Protein AF-A0A4V3X9L7-F1 (afdb_monomer_lite)

InterPro domains:
  IPR004499 Proline-tRNA ligase, class IIa, archaeal-type [PTHR43382] (86-188)
  IPR045864 Class II Aminoacyl-tRNA synthetase/Biotinyl protein ligase (BPL) and lipoyl protein ligase (LPL) [G3DSA:3.30.930.10] (1-85)
  IPR045864 Class II Aminoacyl-tRNA synthetase/Biotinyl protein ligase (BPL) and lipoyl protein ligase (LPL) [G3DSA:3.30.930.10] (86-152)
  IPR045864 Class II Aminoacyl-tRNA synthetase/Biotinyl protein ligase (BPL) and lipoyl protein ligase (LPL) [SSF55681] (2-83)
  IPR045864 Class II Aminoacyl-tRNA synthetase/Biotinyl protein ligase (BPL) and lipoyl protein ligase (LPL) [SSF55681] (87-164)

Secondary structure (DSSP, 8-state):
--PEE----SEEEHHHHHHHHTT-TT-SS---EEEESSSSEEEEEEEEP-S---HHHHHHH--SGGGPSP-EE---------S-------EEEEEEETTTTSTTTT--EEE-TT-TTS-PEEEPPEEEEEE-THHHHHHHHHH-BTTB----TTT-S-S---------TTS-HHHHHHHHHHHHHHHHHT-

pLDDT: mean 83.91, std 10.74, range [48.44, 97.62]

Sequence (191 aa):
MGVQKAYFPMFVSQKVLEREKDHVEGFSPQVAWVTRAGSPNLEEPIAIRRHLKLPPYYAKWIHSHSDLPLKLNQWNRVVRWEFNRCSIQAATSHCLGHNFSRPEMFNIFVKDPNDPTHQGKTYVWQNSWDLSTGTIGVMVMVHGDNQGLVLPPRVASIQVVIISCGITAKTTDEGRKTIDHKCEELAKGWR

Radius of gyration: 26.58 Å; chains: 1; bounding box: 63×40×79 Å

Foldseek 3Di:
DPADEDDDDQKDFPVLLVLCVVPDPPRDDWWDWDQDDPPDGDPTIITGAADDDDQQVLLVQAEAPVSPPHHYDYDDDHGTRDDDDPDFDFKDKDFPAQVCCDPSHHVRWHQDPPPPVSPDTHGDGDMDMDGDCSVVVVQQVPQADPVGGDDDCVPDPDNDDQDQPDDDPPQDPVNVVVSVVVSVVVVVVVD

Organism: NCBI:txid98765

Structure (mmCIF, N/CA/C/O backbone):
data_AF-A0A4V3X9L7-F1
#
_entry.id   AF-A0A4V3X9L7-F1
#
loop_
_atom_site.group_PDB
_atom_site.id
_atom_site.type_symbol
_atom_site.label_atom_id
_atom_site.label_alt_id
_atom_site.label_comp_id
_atom_site.label_asym_id
_atom_site.label_entity_id
_atom_site.label_seq_id
_atom_site.pdbx_PDB_ins_code
_atom_site.Cartn_x
_atom_site.Cartn_y
_atom_site.Cartn_z
_atom_site.occupancy
_atom_site.B_iso_or_equiv
_atom_site.auth_seq_id
_atom_site.auth_comp_id
_atom_site.auth_asym_id
_atom_site.auth_atom_id
_atom_site.pdbx_PDB_model_num
ATOM 1 N N . MET A 1 1 ? -8.434 9.075 -12.703 1.00 80.56 1 MET A N 1
ATOM 2 C CA . MET A 1 1 ? -7.024 9.084 -13.172 1.00 80.56 1 MET A CA 1
ATOM 3 C C . MET A 1 1 ? -6.655 7.927 -14.110 1.00 80.56 1 MET A C 1
ATOM 5 O O . MET A 1 1 ? -5.620 8.038 -14.761 1.00 80.56 1 MET A O 1
ATOM 9 N N . GLY A 1 2 ? -7.454 6.851 -14.217 1.00 90.88 2 GLY A N 1
ATOM 10 C CA . GLY A 1 2 ? -7.153 5.730 -15.126 1.00 90.88 2 GLY A CA 1
ATOM 11 C C . GLY A 1 2 ? -5.939 4.894 -14.706 1.00 90.88 2 GLY A C 1
ATOM 12 O O . GLY A 1 2 ? -5.261 4.339 -15.558 1.00 90.88 2 GLY A O 1
ATOM 13 N N . VAL A 1 3 ? -5.624 4.863 -13.406 1.00 93.25 3 VAL A N 1
ATOM 14 C CA . VAL A 1 3 ? -4.505 4.083 -12.861 1.00 93.25 3 VAL A CA 1
ATOM 15 C C . VAL A 1 3 ? -4.969 2.650 -12.637 1.00 93.25 3 VAL A C 1
ATOM 17 O O . VAL A 1 3 ? -5.965 2.428 -11.947 1.00 93.25 3 VAL A O 1
ATOM 20 N N . GLN A 1 4 ? -4.249 1.688 -13.201 1.00 92.81 4 GLN A N 1
ATOM 21 C CA . GLN A 1 4 ? -4.556 0.270 -13.063 1.00 92.81 4 GLN A CA 1
ATOM 22 C C . GLN A 1 4 ? -3.802 -0.337 -11.878 1.00 92.81 4 GLN A C 1
ATOM 24 O O . GLN A 1 4 ? -2.681 0.064 -11.556 1.00 92.81 4 GLN A O 1
ATOM 29 N N . LYS A 1 5 ? -4.427 -1.307 -11.205 1.00 92.31 5 LYS A N 1
ATOM 30 C CA . LYS A 1 5 ? -3.779 -2.059 -10.127 1.00 92.31 5 LYS A CA 1
ATOM 31 C C . LYS A 1 5 ? -2.917 -3.159 -10.738 1.00 92.31 5 LYS A C 1
ATOM 33 O O . LYS A 1 5 ? -3.395 -3.912 -11.577 1.00 92.31 5 LYS A O 1
ATOM 38 N N . ALA A 1 6 ? -1.684 -3.272 -10.277 1.00 90.00 6 ALA A N 1
ATOM 39 C CA . ALA A 1 6 ? -0.770 -4.346 -10.628 1.00 90.00 6 ALA A CA 1
ATOM 40 C C . ALA A 1 6 ? -0.099 -4.884 -9.362 1.00 90.00 6 ALA A C 1
ATOM 42 O O . ALA A 1 6 ? -0.197 -4.287 -8.286 1.00 90.00 6 ALA A O 1
ATOM 43 N N . TYR A 1 7 ? 0.585 -6.015 -9.488 1.00 88.62 7 TYR A N 1
ATOM 44 C CA . TYR A 1 7 ? 1.416 -6.550 -8.422 1.00 88.62 7 TYR A CA 1
ATOM 45 C C . TYR A 1 7 ? 2.716 -7.069 -9.010 1.00 88.62 7 TYR A C 1
ATOM 47 O O . TYR A 1 7 ? 2.709 -7.833 -9.973 1.00 88.62 7 TYR A O 1
ATOM 55 N N . PHE A 1 8 ? 3.827 -6.644 -8.423 1.00 87.31 8 PHE A N 1
ATOM 56 C CA . PHE A 1 8 ? 5.154 -7.021 -8.877 1.00 87.31 8 PHE A CA 1
ATOM 57 C C . PHE A 1 8 ? 5.896 -7.805 -7.798 1.00 87.31 8 PHE A C 1
ATOM 59 O O . PHE A 1 8 ? 5.643 -7.585 -6.609 1.00 87.31 8 PHE A O 1
ATOM 66 N N . PRO A 1 9 ? 6.835 -8.686 -8.187 1.00 88.19 9 PRO A N 1
ATOM 67 C CA . PRO A 1 9 ? 7.601 -9.479 -7.237 1.00 88.19 9 PRO A CA 1
ATOM 68 C C . PRO A 1 9 ? 8.274 -8.624 -6.156 1.00 88.19 9 PRO A C 1
ATOM 70 O O . PRO A 1 9 ? 8.774 -7.525 -6.412 1.00 88.19 9 PRO A O 1
ATOM 73 N N . MET A 1 10 ? 8.286 -9.149 -4.929 1.00 87.00 10 MET A N 1
ATOM 74 C CA . MET A 1 10 ? 8.976 -8.532 -3.791 1.00 87.00 10 MET A CA 1
ATOM 75 C C . MET A 1 10 ? 10.497 -8.710 -3.872 1.00 87.00 10 MET A C 1
ATOM 77 O O . MET A 1 10 ? 11.242 -7.911 -3.309 1.00 87.00 10 MET A O 1
ATOM 81 N N . PHE A 1 11 ? 10.951 -9.752 -4.557 1.00 88.75 11 PHE A N 1
ATOM 82 C CA . PHE A 1 11 ? 12.360 -10.074 -4.706 1.00 88.75 11 PHE A CA 1
ATOM 83 C C . PHE A 1 11 ? 12.954 -9.376 -5.925 1.00 88.75 11 PHE A C 1
ATOM 85 O O . PHE A 1 11 ? 12.382 -9.411 -7.015 1.00 88.75 11 PHE A O 1
ATOM 92 N N . VAL A 1 12 ? 14.107 -8.744 -5.723 1.00 85.25 12 VAL A N 1
ATOM 93 C CA . VAL A 1 12 ? 14.873 -8.050 -6.758 1.00 85.25 12 VAL A CA 1
ATOM 94 C C . VAL A 1 12 ? 16.257 -8.681 -6.814 1.00 85.25 12 VAL A C 1
ATOM 96 O O . VAL A 1 12 ? 16.899 -8.867 -5.780 1.00 85.25 12 VAL A O 1
ATOM 99 N N . SER A 1 13 ? 16.717 -9.031 -8.013 1.00 84.88 13 SER A N 1
ATOM 100 C CA . SER A 1 13 ? 18.067 -9.564 -8.185 1.00 84.88 13 SER A CA 1
ATOM 101 C C . SER A 1 13 ? 19.116 -8.491 -7.897 1.00 84.88 13 SER A C 1
ATOM 103 O O . SER A 1 13 ? 18.906 -7.306 -8.178 1.00 84.88 13 SER A O 1
ATOM 105 N N . GLN A 1 14 ? 20.268 -8.914 -7.374 1.00 83.25 14 GLN A N 1
ATOM 106 C CA . GLN A 1 14 ? 21.394 -8.025 -7.089 1.00 83.25 14 GLN A CA 1
ATOM 107 C C . GLN A 1 14 ? 21.790 -7.186 -8.313 1.00 83.25 14 GLN A C 1
ATOM 109 O O . GLN A 1 14 ? 21.914 -5.971 -8.201 1.00 83.25 14 GLN A O 1
ATOM 114 N N . LYS A 1 15 ? 21.852 -7.804 -9.499 1.00 82.75 15 LYS A N 1
ATOM 115 C CA . LYS A 1 15 ? 22.195 -7.145 -10.773 1.00 82.75 15 LYS A CA 1
ATOM 116 C C . LYS A 1 15 ? 21.297 -5.950 -11.110 1.00 82.75 15 LYS A C 1
ATOM 118 O O . LYS A 1 15 ? 21.778 -4.913 -11.558 1.00 82.75 15 LYS A O 1
A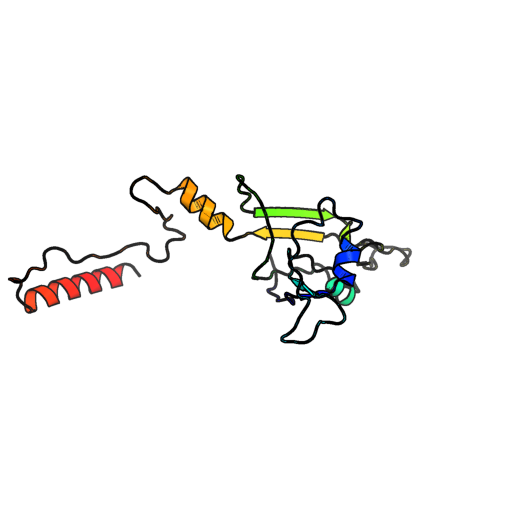TOM 123 N N . VAL A 1 16 ? 19.982 -6.086 -10.912 1.00 79.44 16 VAL A N 1
ATOM 124 C CA . VAL A 1 16 ? 19.028 -4.995 -11.187 1.00 79.44 16 VAL A CA 1
ATOM 125 C C . VAL A 1 16 ? 19.208 -3.868 -10.177 1.00 79.44 16 VAL A C 1
ATOM 127 O O . VAL A 1 16 ? 19.150 -2.699 -10.543 1.00 79.44 16 VAL A O 1
ATOM 130 N N . LEU A 1 17 ? 19.454 -4.223 -8.917 1.00 78.06 17 LEU A N 1
ATOM 131 C CA . LEU A 1 17 ? 19.642 -3.260 -7.844 1.00 78.06 17 LEU A CA 1
ATOM 132 C C . LEU A 1 17 ? 20.961 -2.482 -8.004 1.00 78.06 17 LEU A C 1
ATOM 134 O O . LEU A 1 17 ? 20.988 -1.272 -7.815 1.00 78.06 17 LEU A O 1
ATOM 138 N N . GLU A 1 18 ? 22.045 -3.145 -8.395 1.00 78.06 18 GLU A N 1
ATOM 139 C CA . GLU A 1 18 ? 23.344 -2.505 -8.632 1.00 78.06 18 GLU A CA 1
ATOM 140 C C . GLU A 1 18 ? 23.308 -1.528 -9.804 1.00 78.06 18 GLU A C 1
ATOM 142 O O . GLU A 1 18 ? 23.854 -0.437 -9.687 1.00 78.06 18 GLU A O 1
ATOM 147 N N . ARG A 1 19 ? 22.571 -1.841 -10.876 1.00 76.38 19 ARG A N 1
ATOM 148 C CA . ARG A 1 19 ? 22.372 -0.907 -11.995 1.00 76.38 19 ARG A CA 1
ATOM 149 C C . ARG A 1 19 ? 21.712 0.411 -11.566 1.00 76.38 19 ARG A C 1
ATOM 151 O O . ARG A 1 19 ? 21.964 1.453 -12.160 1.00 76.38 19 ARG A O 1
ATOM 158 N N . GLU A 1 20 ? 20.876 0.379 -10.527 1.00 69.06 20 GLU A N 1
ATOM 159 C CA . GLU A 1 20 ? 20.254 1.582 -9.960 1.00 69.06 20 GLU A CA 1
ATOM 160 C C . GLU A 1 20 ? 21.177 2.347 -8.997 1.00 69.06 20 GLU A C 1
ATOM 162 O O . GLU A 1 20 ? 20.946 3.533 -8.753 1.00 69.06 20 GLU A O 1
ATOM 167 N N . LYS A 1 21 ? 22.200 1.693 -8.432 1.00 68.31 21 LYS A N 1
ATOM 168 C CA . LYS A 1 21 ? 23.065 2.256 -7.384 1.00 68.31 21 LYS A CA 1
ATOM 169 C C . LYS A 1 21 ? 23.862 3.461 -7.873 1.00 68.31 21 LYS A C 1
ATOM 171 O O . LYS A 1 21 ? 23.972 4.438 -7.138 1.00 68.31 21 LYS A O 1
ATOM 176 N N . ASP A 1 22 ? 24.363 3.403 -9.103 1.00 59.53 22 ASP A N 1
ATOM 177 C CA . ASP A 1 22 ? 25.269 4.417 -9.661 1.00 59.53 22 ASP A CA 1
ATOM 178 C C . ASP A 1 22 ? 24.597 5.785 -9.878 1.00 59.53 22 ASP A C 1
ATOM 180 O O . ASP A 1 22 ? 25.276 6.791 -10.058 1.00 59.53 22 ASP A O 1
ATOM 184 N N . HIS A 1 23 ? 23.263 5.844 -9.810 1.00 57.84 23 HIS A N 1
ATOM 185 C CA . HIS A 1 23 ? 22.474 7.043 -10.110 1.00 57.84 23 HIS A CA 1
ATOM 186 C C . HIS A 1 23 ? 21.550 7.478 -8.959 1.00 57.84 23 HIS A C 1
ATOM 188 O O . HIS A 1 23 ? 20.756 8.406 -9.118 1.00 57.84 23 HIS A O 1
ATOM 194 N N . VAL A 1 24 ? 21.609 6.811 -7.799 1.00 58.84 24 VAL A N 1
ATOM 195 C CA . VAL A 1 24 ? 20.779 7.134 -6.629 1.00 58.84 24 VAL A CA 1
ATOM 196 C C . VAL A 1 24 ? 21.679 7.446 -5.435 1.00 58.84 24 VAL A C 1
ATOM 198 O O . VAL A 1 24 ? 22.210 6.550 -4.781 1.00 58.84 24 VAL A O 1
ATOM 201 N N . GLU A 1 25 ? 21.818 8.729 -5.104 1.00 48.44 25 GLU A N 1
ATOM 202 C CA . GLU A 1 25 ? 22.507 9.158 -3.884 1.00 48.44 25 GLU A CA 1
ATOM 203 C C . GLU A 1 25 ? 21.811 8.580 -2.631 1.00 48.44 25 GLU A C 1
ATOM 205 O O . GLU A 1 25 ? 20.585 8.599 -2.508 1.00 48.44 25 GLU A O 1
ATOM 210 N N . GLY A 1 26 ? 22.588 8.017 -1.695 1.00 56.31 26 GLY A N 1
ATOM 211 C CA . GLY A 1 26 ? 22.066 7.429 -0.447 1.00 56.31 26 GLY A CA 1
ATOM 212 C C . GLY A 1 26 ? 21.613 5.963 -0.540 1.00 56.31 26 GLY A C 1
ATOM 213 O O . GLY A 1 26 ? 20.909 5.467 0.342 1.00 56.31 26 GLY A O 1
ATOM 214 N N . PHE A 1 27 ? 22.021 5.240 -1.586 1.00 57.19 27 PHE A N 1
ATOM 215 C CA . PHE A 1 27 ? 21.492 3.917 -1.912 1.00 57.19 27 PHE A CA 1
ATOM 216 C C . PHE A 1 27 ? 21.707 2.813 -0.865 1.00 57.19 27 PHE A C 1
ATOM 218 O O . PHE A 1 27 ? 20.945 1.854 -0.884 1.00 57.19 27 PHE A O 1
ATOM 225 N N . SER A 1 28 ? 22.704 2.845 0.025 1.00 57.88 28 SER A N 1
ATOM 226 C CA . SER A 1 28 ? 23.278 1.560 0.484 1.00 57.88 28 SER A CA 1
ATOM 227 C C . SER A 1 28 ? 23.057 1.031 1.917 1.00 57.88 28 SER A C 1
ATOM 229 O O . SER A 1 28 ? 23.339 -0.152 2.082 1.00 57.88 28 SER A O 1
ATOM 231 N N . PRO A 1 29 ? 22.532 1.733 2.943 1.00 60.50 29 PRO A N 1
ATOM 232 C CA . PRO A 1 29 ? 22.491 1.121 4.284 1.00 60.50 29 PRO A CA 1
ATOM 233 C C . PRO A 1 29 ? 21.213 0.335 4.645 1.00 60.50 29 PRO A C 1
ATOM 235 O O . PRO A 1 29 ? 21.171 -0.260 5.712 1.00 60.50 29 PRO A O 1
ATOM 238 N N . GLN A 1 30 ? 20.165 0.312 3.805 1.00 70.25 30 GLN A N 1
ATOM 239 C CA . GLN A 1 30 ? 18.816 -0.125 4.241 1.00 70.25 30 GLN A CA 1
ATOM 240 C C . GLN A 1 30 ? 18.233 -1.343 3.493 1.00 70.25 30 GLN A C 1
ATOM 242 O O . GLN A 1 30 ? 17.022 -1.574 3.559 1.00 70.25 30 GLN A O 1
ATOM 247 N N . VAL A 1 31 ? 19.039 -2.082 2.718 1.00 80.69 31 VAL A N 1
ATOM 248 C CA . VAL A 1 31 ? 18.585 -3.275 1.964 1.00 80.69 31 VAL A CA 1
ATOM 249 C C . VAL A 1 31 ? 18.627 -4.506 2.857 1.00 80.69 31 VAL A C 1
ATOM 251 O O . VAL A 1 31 ? 19.677 -4.831 3.400 1.00 80.69 31 VAL A O 1
ATOM 254 N N . ALA A 1 32 ? 17.507 -5.222 2.947 1.00 87.38 32 ALA A N 1
ATOM 255 C CA . ALA A 1 32 ? 17.489 -6.570 3.499 1.00 87.38 32 ALA A CA 1
ATOM 256 C C . ALA A 1 32 ? 17.8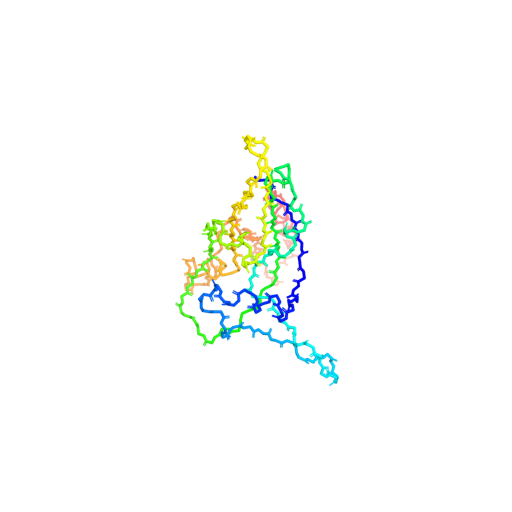17 -7.585 2.394 1.00 87.38 32 ALA A C 1
ATOM 258 O O . ALA A 1 32 ? 17.202 -7.563 1.324 1.00 87.38 32 ALA A O 1
ATOM 259 N N . TRP A 1 33 ? 18.775 -8.469 2.663 1.00 89.19 33 TRP A N 1
ATOM 260 C CA . TRP A 1 33 ? 19.247 -9.486 1.728 1.00 89.19 33 TRP A CA 1
ATOM 261 C C . TRP A 1 33 ? 18.823 -10.881 2.175 1.00 89.19 33 TRP A C 1
ATOM 263 O O . TRP A 1 33 ? 18.922 -11.228 3.350 1.00 89.19 33 TRP A O 1
ATOM 273 N N . VAL A 1 34 ? 18.391 -11.690 1.215 1.00 90.75 34 VAL A N 1
ATOM 274 C CA . VAL A 1 34 ? 18.155 -13.123 1.363 1.00 90.75 34 VAL A CA 1
ATOM 275 C C . VAL A 1 34 ? 19.334 -13.847 0.728 1.00 90.75 34 VAL A C 1
ATOM 277 O O . VAL A 1 34 ? 19.552 -13.759 -0.478 1.00 90.75 34 VAL A O 1
ATOM 280 N N . THR A 1 35 ? 20.105 -14.547 1.553 1.00 91.81 35 THR A N 1
ATOM 281 C CA . THR A 1 35 ? 21.327 -15.258 1.138 1.00 91.81 35 THR A CA 1
ATOM 282 C C . THR A 1 35 ? 21.206 -16.776 1.261 1.00 91.81 35 THR A C 1
ATOM 284 O O . THR A 1 35 ? 22.067 -17.504 0.775 1.00 91.81 35 THR A O 1
ATOM 287 N N . ARG A 1 36 ? 20.147 -17.277 1.909 1.00 91.06 36 ARG A N 1
ATOM 288 C CA . ARG A 1 36 ? 19.939 -18.702 2.200 1.00 91.06 36 ARG A CA 1
ATOM 289 C C . ARG A 1 36 ? 18.473 -19.073 2.042 1.00 91.06 36 ARG A C 1
ATOM 291 O O . ARG A 1 36 ? 17.598 -18.293 2.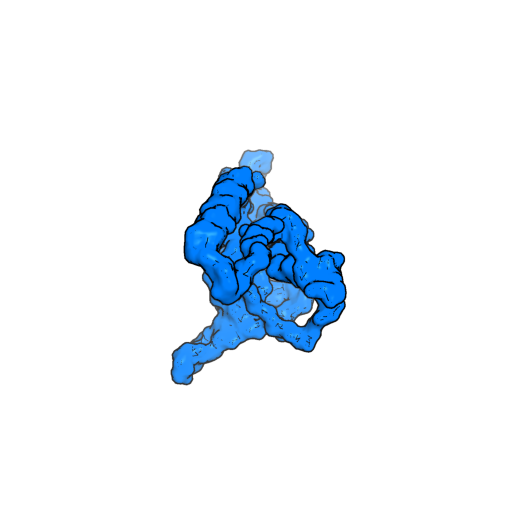415 1.00 91.06 36 ARG A O 1
ATOM 298 N N . ALA A 1 37 ? 18.219 -20.280 1.547 1.00 87.81 37 ALA A N 1
ATOM 299 C CA . ALA A 1 37 ? 16.888 -20.876 1.483 1.00 87.81 37 ALA A CA 1
ATOM 300 C C . ALA A 1 37 ? 16.941 -22.255 2.154 1.00 87.81 37 ALA A C 1
ATOM 302 O O . ALA A 1 37 ? 17.349 -23.241 1.547 1.00 87.81 37 ALA A O 1
ATOM 303 N N . GLY A 1 38 ? 16.585 -22.312 3.439 1.00 89.88 38 GLY A N 1
ATOM 304 C CA . GLY A 1 38 ? 16.829 -23.490 4.272 1.00 89.88 38 GLY A CA 1
ATOM 305 C C . GLY A 1 38 ? 18.315 -23.630 4.616 1.00 89.88 38 GLY A C 1
ATOM 306 O O . GLY A 1 38 ? 18.944 -22.676 5.074 1.00 89.88 38 GLY A O 1
ATOM 307 N N . SER A 1 39 ? 18.876 -24.818 4.399 1.00 86.44 39 SER A N 1
ATOM 308 C CA . SER A 1 39 ? 20.290 -25.105 4.662 1.00 86.44 39 SER A CA 1
ATOM 309 C C . SER A 1 39 ? 21.267 -24.561 3.605 1.00 86.44 39 SER A C 1
ATOM 311 O O . SER A 1 39 ? 22.271 -23.977 4.031 1.00 86.44 39 SER A O 1
ATOM 313 N N . PRO A 1 40 ? 21.033 -24.709 2.279 1.00 92.12 40 PRO A N 1
ATOM 314 C CA . PRO A 1 40 ? 21.986 -24.249 1.271 1.00 92.12 40 PRO A CA 1
ATOM 315 C C . PRO A 1 40 ? 22.032 -22.720 1.146 1.00 92.12 40 PRO A C 1
ATOM 317 O O . PRO A 1 40 ? 21.036 -22.013 1.341 1.00 92.12 40 PRO A O 1
ATOM 320 N N . ASN A 1 41 ? 23.216 -22.218 0.793 1.00 89.81 41 ASN A N 1
ATOM 321 C CA . ASN A 1 41 ? 23.407 -20.829 0.388 1.00 89.81 41 ASN A CA 1
ATOM 322 C C . ASN A 1 41 ? 22.901 -20.641 -1.046 1.00 89.81 41 ASN A C 1
ATOM 324 O O . ASN A 1 41 ? 23.038 -21.538 -1.878 1.00 89.81 41 ASN A O 1
ATOM 328 N N . LEU A 1 42 ? 22.317 -19.479 -1.322 1.00 88.81 42 LEU A N 1
ATOM 329 C CA . LEU A 1 42 ? 21.938 -19.088 -2.676 1.00 88.81 42 LEU A CA 1
ATOM 330 C C . LEU A 1 42 ? 23.191 -18.704 -3.469 1.00 88.81 42 LEU A C 1
ATOM 332 O O . LEU A 1 42 ? 24.101 -18.086 -2.921 1.00 88.81 42 LEU A O 1
ATOM 336 N N . GLU A 1 43 ? 23.213 -19.055 -4.755 1.00 87.19 43 GLU A N 1
ATOM 337 C CA . GLU A 1 43 ? 24.292 -18.682 -5.678 1.00 87.19 43 GLU A CA 1
ATOM 338 C C . GLU A 1 43 ? 24.376 -17.159 -5.851 1.00 87.19 43 GLU A C 1
ATOM 340 O O . GLU A 1 43 ? 25.455 -16.579 -5.764 1.00 87.19 43 GLU A O 1
ATOM 345 N N . GLU A 1 44 ? 23.221 -16.504 -6.008 1.00 87.38 44 GLU A N 1
ATOM 346 C CA . GLU A 1 44 ? 23.110 -15.048 -6.046 1.00 87.38 44 GLU A CA 1
ATOM 347 C C . GLU A 1 44 ? 22.237 -14.544 -4.883 1.00 87.38 44 GLU A C 1
ATOM 349 O O . GLU A 1 44 ? 21.095 -14.996 -4.724 1.00 87.38 44 GLU A O 1
ATOM 354 N N . PRO A 1 45 ? 22.728 -13.588 -4.073 1.00 88.81 45 PRO A N 1
ATOM 355 C CA . PRO A 1 45 ? 21.921 -12.900 -3.078 1.00 88.81 45 PRO A CA 1
ATOM 356 C C . PRO A 1 45 ? 20.720 -12.200 -3.715 1.00 88.81 45 PRO A C 1
ATOM 358 O O . PRO A 1 45 ? 20.825 -11.508 -4.732 1.00 88.81 45 PRO A O 1
ATOM 361 N N . ILE A 1 46 ? 19.566 -12.320 -3.067 1.00 89.62 46 ILE A N 1
ATOM 362 C CA . ILE A 1 46 ? 18.328 -11.689 -3.516 1.00 89.62 46 ILE A CA 1
ATOM 363 C C . ILE A 1 46 ? 17.979 -10.561 -2.552 1.00 89.62 46 ILE A C 1
ATOM 365 O O . ILE A 1 46 ? 17.906 -10.764 -1.342 1.00 89.62 46 ILE A O 1
ATOM 369 N N . ALA A 1 47 ? 17.727 -9.364 -3.069 1.00 87.75 47 ALA A N 1
ATOM 370 C CA . ALA A 1 47 ? 17.292 -8.242 -2.253 1.00 87.75 47 ALA A CA 1
ATOM 371 C C . ALA A 1 47 ? 15.774 -8.265 -2.044 1.00 87.75 47 ALA A C 1
ATOM 373 O O . ALA A 1 47 ? 14.996 -8.503 -2.973 1.00 87.75 47 ALA A O 1
ATOM 374 N N . ILE A 1 48 ? 15.339 -7.932 -0.830 1.00 87.56 48 ILE A N 1
ATOM 375 C CA . ILE A 1 48 ? 13.943 -7.596 -0.553 1.00 87.56 48 ILE A CA 1
ATOM 376 C C . ILE A 1 48 ? 13.710 -6.143 -0.966 1.00 87.56 48 ILE A C 1
ATOM 378 O O . ILE A 1 48 ? 14.468 -5.231 -0.622 1.00 87.56 48 ILE A O 1
ATOM 382 N N . ARG A 1 49 ? 12.637 -5.914 -1.718 1.00 77.81 49 ARG A N 1
ATOM 383 C CA . ARG A 1 49 ? 12.294 -4.607 -2.271 1.00 77.81 49 ARG A CA 1
ATOM 384 C C . ARG A 1 49 ? 12.113 -3.522 -1.200 1.00 77.81 49 ARG A C 1
ATOM 386 O O . ARG A 1 49 ? 11.289 -3.642 -0.293 1.00 77.81 49 ARG A O 1
ATOM 393 N N . ARG A 1 50 ? 12.803 -2.392 -1.409 1.00 71.62 50 ARG A N 1
ATOM 394 C CA . ARG A 1 50 ? 12.759 -1.190 -0.547 1.00 71.62 50 ARG A CA 1
ATOM 395 C C . ARG A 1 50 ? 11.828 -0.066 -1.002 1.00 71.62 50 ARG A C 1
ATOM 397 O O . ARG A 1 50 ? 11.540 0.842 -0.222 1.00 71.62 50 ARG A O 1
ATOM 404 N N . HIS A 1 51 ? 11.442 -0.059 -2.276 1.00 69.12 51 HIS A N 1
ATOM 405 C CA . HIS A 1 51 ? 10.599 0.980 -2.876 1.00 69.12 51 HIS A CA 1
ATOM 406 C C . HIS A 1 51 ? 10.060 0.550 -4.246 1.00 69.12 51 HIS A C 1
ATOM 408 O O . HIS A 1 51 ? 10.608 -0.357 -4.887 1.00 69.12 51 HIS A O 1
ATOM 414 N N . LEU A 1 52 ? 8.976 1.194 -4.692 1.00 60.09 52 LEU A N 1
ATOM 415 C CA . LEU A 1 52 ? 8.370 0.962 -5.997 1.00 60.09 52 LEU A CA 1
ATOM 416 C C . LEU A 1 52 ? 9.147 1.668 -7.115 1.00 60.09 52 LEU A C 1
ATOM 418 O O . LEU A 1 52 ? 8.701 2.673 -7.654 1.00 60.09 52 LEU A O 1
ATOM 422 N N . LYS A 1 53 ? 10.293 1.128 -7.520 1.00 62.28 53 LYS A N 1
ATOM 423 C CA . LYS A 1 53 ? 10.833 1.422 -8.850 1.00 62.28 53 LYS A CA 1
ATOM 424 C C . LYS A 1 53 ? 10.610 0.202 -9.715 1.00 62.28 53 LYS A C 1
ATOM 426 O O . LYS A 1 53 ? 10.870 -0.921 -9.284 1.00 62.28 53 LYS A O 1
ATOM 431 N N . LEU A 1 54 ? 9.988 0.410 -10.871 1.00 62.97 54 LEU A N 1
ATOM 432 C CA . LEU A 1 54 ? 9.564 -0.661 -11.768 1.00 62.97 54 LEU A CA 1
ATOM 433 C C . LEU A 1 54 ? 10.107 -0.619 -13.194 1.00 62.97 54 LEU A C 1
ATOM 435 O O . LEU A 1 54 ? 9.441 -1.095 -14.115 1.00 62.97 54 LEU A O 1
ATOM 439 N N . PRO A 1 55 ? 11.320 -0.110 -13.433 1.00 60.34 55 PRO A N 1
ATOM 440 C CA . PRO A 1 55 ? 11.624 0.292 -14.787 1.00 60.34 55 PRO A CA 1
ATOM 441 C C . PRO A 1 55 ? 11.958 -0.857 -15.772 1.00 60.34 55 PRO A C 1
ATOM 443 O O . PRO A 1 55 ? 11.696 -0.661 -16.960 1.00 60.34 55 PRO A O 1
ATOM 446 N N . PRO A 1 56 ? 12.442 -2.069 -15.384 1.00 69.81 56 PRO A N 1
ATOM 447 C CA . PRO A 1 56 ? 12.835 -3.062 -16.390 1.00 69.81 56 PRO A CA 1
ATOM 448 C C . PRO A 1 56 ? 11.643 -3.710 -17.106 1.00 69.81 56 PRO A C 1
ATOM 450 O O . PRO A 1 56 ? 11.794 -4.193 -18.226 1.00 69.81 56 PRO A O 1
ATOM 453 N N . TYR A 1 57 ? 10.458 -3.727 -16.491 1.00 81.81 57 TYR A N 1
ATOM 454 C CA . TYR A 1 57 ? 9.247 -4.232 -17.144 1.00 81.81 57 TYR A CA 1
ATOM 455 C C . TYR A 1 57 ? 8.665 -3.200 -18.110 1.00 81.81 57 TYR A C 1
ATOM 457 O O . TYR A 1 57 ? 8.206 -3.560 -19.187 1.00 81.81 57 TYR A O 1
ATOM 465 N N . TYR A 1 58 ? 8.754 -1.911 -17.773 1.00 86.25 58 TYR A N 1
ATOM 466 C CA . TYR A 1 58 ? 8.223 -0.835 -18.612 1.00 86.25 58 TYR A CA 1
ATOM 467 C C . TYR A 1 58 ? 8.955 -0.734 -19.948 1.00 86.25 58 TYR A C 1
ATOM 469 O O . TYR A 1 58 ? 8.307 -0.563 -20.973 1.00 86.25 58 TYR A O 1
ATOM 477 N N . ALA A 1 59 ? 10.274 -0.949 -19.957 1.00 84.25 59 ALA A N 1
ATOM 478 C CA . ALA A 1 59 ? 11.058 -1.031 -21.192 1.00 84.25 59 ALA A CA 1
ATOM 479 C C . ALA A 1 59 ? 10.589 -2.154 -22.138 1.00 84.25 59 ALA A C 1
ATOM 481 O O . ALA A 1 59 ? 10.766 -2.058 -23.348 1.00 84.25 59 ALA A O 1
ATOM 482 N N . LYS A 1 60 ? 9.998 -3.226 -21.594 1.00 86.25 60 LYS A N 1
ATOM 483 C CA . LYS A 1 60 ? 9.460 -4.347 -22.379 1.00 86.25 60 LYS A CA 1
ATOM 484 C C . LYS A 1 60 ? 8.021 -4.140 -22.836 1.00 86.25 60 LYS A C 1
ATOM 486 O O . LYS A 1 60 ? 7.582 -4.880 -23.700 1.00 86.25 60 LYS A O 1
ATOM 491 N N . TRP A 1 61 ? 7.274 -3.235 -22.212 1.00 89.12 61 TRP A N 1
ATOM 492 C CA . TRP A 1 61 ? 5.855 -3.024 -22.512 1.00 89.12 61 TRP A CA 1
ATOM 493 C C . TRP A 1 61 ? 5.605 -1.784 -23.357 1.00 89.12 61 TRP A C 1
ATOM 495 O O . TRP A 1 61 ? 4.588 -1.708 -24.032 1.00 89.12 61 TRP A O 1
ATOM 505 N N . ILE A 1 62 ? 6.510 -0.811 -23.291 1.00 89.44 62 ILE A N 1
ATOM 506 C CA . ILE A 1 62 ? 6.396 0.441 -24.024 1.00 89.44 62 ILE A CA 1
ATOM 507 C C . ILE A 1 62 ? 7.230 0.314 -25.295 1.00 89.44 62 ILE A C 1
ATOM 509 O O . ILE A 1 62 ? 8.460 0.270 -25.237 1.00 89.44 62 ILE A O 1
ATOM 513 N N . HIS A 1 63 ? 6.556 0.265 -26.439 1.00 85.31 63 HIS A N 1
ATOM 514 C CA . HIS A 1 63 ? 7.189 0.200 -27.756 1.00 85.31 63 HIS A CA 1
ATOM 515 C C . HIS A 1 63 ? 6.792 1.381 -28.645 1.00 85.31 63 HIS A C 1
ATOM 517 O O . HIS A 1 63 ? 7.590 1.836 -29.466 1.00 85.31 63 HIS A O 1
ATOM 523 N N . SER A 1 64 ? 5.570 1.885 -28.477 1.00 85.75 64 SER A N 1
ATOM 524 C CA . SER A 1 64 ? 4.977 2.938 -29.295 1.00 85.75 64 SER A CA 1
ATOM 525 C C . SER A 1 64 ? 4.295 4.007 -28.438 1.00 85.75 64 SER A C 1
ATOM 527 O O . SER A 1 64 ? 4.032 3.828 -27.250 1.00 85.75 64 SER A O 1
ATOM 529 N N . HIS A 1 65 ? 3.978 5.141 -29.061 1.00 85.12 65 HIS A N 1
ATOM 530 C CA . HIS A 1 65 ? 3.265 6.252 -28.431 1.00 85.12 65 HIS A CA 1
ATOM 531 C C . HIS A 1 65 ? 1.851 5.855 -27.998 1.00 85.12 65 HIS A C 1
ATOM 533 O O . HIS A 1 65 ? 1.334 6.414 -27.037 1.00 85.12 65 HIS A O 1
ATOM 539 N N . SER A 1 66 ? 1.261 4.857 -28.661 1.00 87.44 66 SER A N 1
ATOM 540 C CA . SER A 1 66 ? -0.037 4.276 -28.313 1.00 87.44 66 SER A CA 1
ATOM 541 C C . SER A 1 66 ? -0.049 3.575 -26.953 1.00 87.44 66 SER A C 1
ATOM 543 O O . SER A 1 66 ? -1.111 3.447 -26.351 1.00 87.44 66 SER A O 1
ATOM 545 N N . ASP A 1 67 ? 1.112 3.136 -26.459 1.00 89.00 67 ASP A N 1
ATOM 546 C CA . ASP A 1 67 ? 1.229 2.434 -25.173 1.00 89.00 67 ASP A CA 1
ATOM 547 C C . ASP A 1 67 ? 1.253 3.417 -23.988 1.00 89.00 67 ASP A C 1
ATOM 549 O O . ASP A 1 67 ? 1.201 3.023 -22.818 1.00 89.00 67 ASP A O 1
ATOM 553 N N . LEU A 1 68 ? 1.344 4.718 -24.281 1.00 89.88 68 LEU A N 1
ATOM 554 C CA . LEU A 1 68 ? 1.340 5.791 -23.302 1.00 89.88 68 LEU A CA 1
ATOM 555 C C . LEU A 1 68 ? -0.044 6.460 -23.227 1.00 89.88 68 LEU A C 1
ATOM 557 O O . LEU A 1 68 ? -0.715 6.623 -24.243 1.00 89.88 68 LEU A O 1
ATOM 561 N N . PRO A 1 69 ? -0.467 6.930 -22.039 1.00 91.44 69 PRO A N 1
ATOM 562 C CA . PRO A 1 69 ? 0.247 6.875 -20.766 1.00 91.44 69 PRO A CA 1
ATOM 563 C C . PRO A 1 69 ? 0.048 5.543 -20.022 1.00 91.44 69 PRO A C 1
ATOM 565 O O . PRO A 1 69 ? -1.075 5.183 -19.667 1.00 91.44 69 PRO A O 1
ATOM 568 N N . LEU A 1 70 ? 1.149 4.880 -19.655 1.00 90.50 70 LEU A N 1
ATOM 569 C CA . LEU A 1 70 ? 1.114 3.726 -18.755 1.00 90.50 70 LEU A CA 1
ATOM 570 C C . LEU A 1 70 ? 0.964 4.197 -17.300 1.00 90.50 70 LEU A C 1
ATOM 572 O O . LEU A 1 70 ? 1.818 4.912 -16.774 1.00 90.50 70 LEU A O 1
ATOM 576 N N . LYS A 1 71 ? -0.120 3.789 -16.635 1.00 92.88 71 LYS A N 1
ATOM 577 C CA . LYS A 1 71 ? -0.444 4.208 -15.262 1.00 92.88 71 LYS A CA 1
ATOM 578 C C . LYS A 1 71 ? -0.707 3.000 -14.379 1.00 92.88 71 LYS A C 1
ATOM 580 O O . LYS A 1 71 ? -1.765 2.383 -14.478 1.00 92.88 71 LYS A O 1
ATOM 585 N N . LEU A 1 72 ? 0.226 2.705 -13.480 1.00 91.62 72 LEU A N 1
ATOM 586 C CA . LEU A 1 72 ? 0.163 1.538 -12.604 1.00 91.62 72 LEU A CA 1
ATOM 587 C C . LEU A 1 72 ? 0.302 1.933 -11.135 1.00 91.62 72 LEU A C 1
ATOM 589 O O . LEU A 1 72 ? 1.048 2.847 -10.795 1.00 91.62 72 LEU A O 1
ATOM 593 N N . ASN A 1 73 ? -0.407 1.211 -10.274 1.00 92.12 73 ASN A N 1
ATOM 594 C CA . ASN A 1 73 ? -0.314 1.299 -8.822 1.00 92.12 73 ASN A CA 1
ATOM 595 C C . ASN A 1 73 ? -0.294 -0.108 -8.225 1.00 92.12 73 ASN A C 1
ATOM 597 O O . ASN A 1 73 ? -0.999 -0.993 -8.706 1.00 92.12 73 ASN A O 1
ATOM 601 N N . GLN A 1 74 ? 0.439 -0.305 -7.135 1.00 90.00 74 GLN A N 1
ATOM 602 C CA . GLN A 1 74 ? 0.373 -1.544 -6.367 1.00 90.00 74 GLN A CA 1
ATOM 603 C C . GLN A 1 74 ? 0.203 -1.242 -4.883 1.00 90.00 74 GLN A C 1
ATOM 605 O O . GLN A 1 74 ? 0.761 -0.285 -4.357 1.00 90.00 74 GLN A O 1
ATOM 610 N N . TRP A 1 75 ? -0.542 -2.109 -4.207 1.00 91.50 75 TRP A N 1
ATOM 611 C CA . TRP A 1 75 ? -0.587 -2.151 -2.752 1.00 91.50 75 TRP A CA 1
ATOM 612 C C . TRP A 1 75 ? 0.329 -3.281 -2.302 1.00 91.50 75 TRP A C 1
ATOM 614 O O . TRP A 1 75 ? 0.063 -4.449 -2.585 1.00 91.50 75 TRP A O 1
ATOM 624 N N . ASN A 1 76 ? 1.437 -2.948 -1.648 1.00 87.56 76 ASN A N 1
ATOM 625 C CA . ASN A 1 76 ? 2.429 -3.935 -1.249 1.00 87.56 76 ASN A CA 1
ATOM 626 C C . ASN A 1 76 ? 3.076 -3.592 0.090 1.00 87.56 76 ASN A C 1
ATOM 628 O O . ASN A 1 76 ? 3.012 -2.469 0.583 1.00 87.56 76 ASN A O 1
ATOM 632 N N . ARG A 1 77 ? 3.752 -4.594 0.649 1.00 88.75 77 ARG A N 1
ATOM 633 C CA . ARG A 1 77 ? 4.657 -4.409 1.779 1.00 88.75 77 ARG A CA 1
ATOM 634 C C . ARG A 1 77 ? 6.035 -4.022 1.257 1.00 88.75 77 ARG A C 1
ATOM 636 O O . ARG A 1 77 ? 6.448 -4.467 0.182 1.00 88.75 77 ARG A O 1
ATOM 643 N N . VAL A 1 78 ? 6.721 -3.189 2.025 1.00 84.44 78 VAL A N 1
ATOM 644 C CA . VAL A 1 78 ? 8.063 -2.688 1.739 1.00 84.44 78 VAL A CA 1
ATOM 645 C C . VAL A 1 78 ? 8.909 -2.896 2.984 1.00 84.44 78 VAL A C 1
ATOM 647 O O . VAL A 1 78 ? 8.429 -2.668 4.092 1.00 84.44 78 VAL A O 1
ATOM 650 N N . VAL A 1 79 ? 10.157 -3.322 2.800 1.00 86.19 79 VAL A N 1
ATOM 651 C CA . VAL A 1 79 ? 11.106 -3.499 3.901 1.00 86.19 79 VAL A CA 1
ATOM 652 C C . VAL A 1 79 ? 12.223 -2.479 3.749 1.00 86.19 79 VAL A C 1
ATOM 654 O O . VAL A 1 79 ? 12.867 -2.408 2.704 1.00 86.19 79 VAL A O 1
ATOM 657 N N . ARG A 1 80 ? 12.448 -1.683 4.795 1.00 82.75 80 ARG A N 1
ATOM 658 C CA . ARG A 1 80 ? 13.617 -0.812 4.932 1.00 82.75 80 ARG A CA 1
ATOM 659 C C . ARG A 1 80 ? 14.262 -1.098 6.276 1.00 82.75 80 ARG A C 1
ATOM 661 O O . ARG A 1 80 ? 13.594 -1.019 7.302 1.00 82.75 80 ARG A O 1
ATOM 668 N N . TRP A 1 81 ? 15.540 -1.454 6.254 1.00 83.44 81 TRP A N 1
ATOM 669 C CA . TRP A 1 81 ? 16.304 -1.730 7.465 1.00 83.44 81 TRP A CA 1
ATOM 670 C C . TRP A 1 81 ? 16.881 -0.419 8.017 1.00 83.44 81 TRP A C 1
ATOM 672 O O . TRP A 1 81 ? 18.025 -0.067 7.740 1.00 83.44 81 TRP A O 1
ATOM 682 N N . GLU A 1 82 ? 16.047 0.375 8.691 1.00 78.88 82 GLU A N 1
ATOM 683 C CA . GLU A 1 82 ? 16.428 1.699 9.202 1.00 78.88 82 GLU A CA 1
ATOM 684 C C . GLU A 1 82 ? 16.916 1.630 10.662 1.00 78.88 82 GLU A C 1
ATOM 686 O O . GLU A 1 82 ? 16.309 0.955 11.487 1.00 78.88 82 GLU A O 1
ATOM 691 N N . PHE A 1 83 ? 17.999 2.350 10.987 1.00 68.75 83 PHE A N 1
ATOM 692 C CA . PHE A 1 83 ? 18.596 2.385 12.335 1.00 68.75 83 PHE A CA 1
ATOM 693 C C . PHE A 1 83 ? 18.199 3.615 13.170 1.00 68.75 83 PHE A C 1
ATOM 695 O O . PHE A 1 83 ? 18.544 3.685 14.343 1.00 68.75 83 PHE A O 1
ATOM 702 N N . ASN A 1 84 ? 17.510 4.601 12.586 1.00 70.12 84 ASN A N 1
ATOM 703 C CA . ASN A 1 84 ? 17.105 5.827 13.283 1.00 70.12 84 ASN A CA 1
ATOM 704 C C . ASN A 1 84 ? 16.082 6.606 12.457 1.00 70.12 84 ASN A C 1
ATOM 706 O O . ASN A 1 84 ? 16.401 6.809 11.289 1.00 70.12 84 ASN A O 1
ATOM 710 N N . ARG A 1 85 ? 14.982 7.126 13.051 1.00 60.12 85 ARG A N 1
ATOM 711 C CA . ARG A 1 85 ? 14.286 8.383 12.648 1.00 60.12 85 ARG A CA 1
ATOM 712 C C . ARG A 1 85 ? 13.362 8.948 13.748 1.00 60.12 85 ARG A C 1
ATOM 714 O O . ARG A 1 85 ? 12.546 8.221 14.298 1.00 60.12 85 ARG A O 1
ATOM 721 N N . CYS A 1 86 ? 13.431 10.272 13.949 1.00 53.06 86 CYS A N 1
ATOM 722 C CA . CYS A 1 86 ? 12.492 11.114 14.722 1.00 53.06 86 CYS A CA 1
ATOM 723 C C . CYS A 1 86 ? 11.683 12.088 13.831 1.00 53.06 86 CYS A C 1
ATOM 725 O O . CYS A 1 86 ? 11.155 13.085 14.316 1.00 53.06 86 CYS A O 1
ATOM 727 N N . SER A 1 87 ? 11.592 11.847 12.521 1.00 58.44 87 SER A N 1
ATOM 728 C CA . SER A 1 87 ? 10.803 12.675 11.599 1.00 58.44 87 SER A CA 1
ATOM 729 C C . SER A 1 87 ? 9.856 11.820 10.764 1.00 58.44 87 SER A C 1
ATOM 731 O O . SER A 1 87 ? 10.197 10.703 10.367 1.00 58.44 87 SER A O 1
ATOM 733 N N . ILE A 1 88 ? 8.651 12.344 10.517 1.00 74.44 88 ILE A N 1
ATOM 734 C CA . ILE A 1 88 ? 7.581 11.631 9.818 1.00 74.44 88 ILE A CA 1
ATOM 735 C C . ILE A 1 88 ? 7.255 12.315 8.488 1.00 74.44 88 ILE A C 1
ATOM 737 O O . ILE A 1 88 ? 6.788 13.449 8.439 1.00 74.44 88 ILE A O 1
ATOM 741 N N . GLN A 1 89 ? 7.497 11.605 7.388 1.00 80.56 89 GLN A N 1
ATOM 742 C CA . GLN A 1 89 ? 7.008 11.967 6.061 1.00 80.56 89 GLN A CA 1
ATOM 743 C C . GLN A 1 89 ? 5.908 10.975 5.680 1.00 80.56 89 GLN A C 1
ATOM 745 O O . GLN A 1 89 ? 6.169 9.786 5.509 1.00 80.56 89 GLN A O 1
ATOM 750 N N . ALA A 1 90 ? 4.667 11.451 5.569 1.00 81.81 90 ALA A N 1
ATOM 751 C CA . ALA A 1 90 ? 3.512 10.582 5.343 1.00 81.81 90 ALA A CA 1
ATOM 752 C C . ALA A 1 90 ? 3.367 10.130 3.878 1.00 81.81 90 ALA A C 1
ATOM 754 O O . ALA A 1 90 ? 2.967 8.993 3.615 1.00 81.81 90 ALA A O 1
ATOM 755 N N . ALA A 1 91 ? 3.705 11.019 2.939 1.00 88.00 91 ALA A N 1
ATOM 756 C CA . ALA A 1 91 ? 3.560 10.822 1.502 1.00 88.00 91 ALA A CA 1
ATOM 757 C C . ALA A 1 91 ? 4.711 11.478 0.733 1.00 88.00 91 ALA A C 1
ATOM 759 O O . ALA A 1 91 ? 5.342 12.427 1.209 1.00 88.00 91 ALA A O 1
ATOM 760 N N . THR A 1 92 ? 4.951 11.005 -0.484 1.00 87.62 92 THR A N 1
ATOM 761 C CA . THR A 1 92 ? 5.832 11.671 -1.443 1.00 87.62 92 THR A CA 1
ATOM 762 C C . THR A 1 92 ? 5.255 11.598 -2.850 1.00 87.62 92 THR A C 1
ATOM 764 O O . THR A 1 92 ? 4.562 10.645 -3.202 1.00 87.62 92 THR A O 1
ATOM 767 N N . SER A 1 93 ? 5.553 12.607 -3.661 1.00 90.81 93 SER A N 1
ATOM 768 C CA . SER A 1 93 ? 5.270 12.622 -5.091 1.00 90.81 93 SER A CA 1
ATOM 769 C C . SER A 1 93 ? 6.482 13.210 -5.792 1.00 90.81 93 SER A C 1
ATOM 771 O O . SER A 1 93 ? 6.878 14.341 -5.522 1.00 90.81 93 SER A O 1
ATOM 773 N N . HIS A 1 94 ? 7.074 12.432 -6.685 1.00 88.56 94 HIS A N 1
ATOM 774 C CA . HIS A 1 94 ? 8.268 12.789 -7.425 1.00 88.56 94 HIS A CA 1
ATOM 775 C C . HIS A 1 94 ? 7.942 12.940 -8.907 1.00 88.56 94 HIS A C 1
ATOM 777 O O . HIS A 1 94 ? 7.342 12.059 -9.529 1.00 88.56 94 HIS A O 1
ATOM 783 N N . CYS A 1 95 ? 8.409 14.044 -9.478 1.00 88.25 95 CYS A N 1
ATOM 784 C CA . CYS A 1 95 ? 8.546 14.200 -10.915 1.00 88.25 95 CYS A CA 1
ATOM 785 C C . CYS A 1 95 ? 9.939 13.696 -11.300 1.00 88.25 95 CYS A C 1
ATOM 787 O O . CYS A 1 95 ? 10.937 14.351 -11.008 1.00 88.25 95 CYS A O 1
ATOM 789 N N . LEU A 1 96 ? 10.018 12.494 -11.874 1.00 84.50 96 LEU A N 1
ATOM 790 C CA . LEU A 1 96 ? 11.298 11.846 -12.181 1.00 84.50 96 LEU A CA 1
ATOM 791 C C . LEU A 1 96 ? 11.882 12.313 -13.522 1.00 84.50 96 LEU A C 1
ATOM 793 O O . LEU A 1 96 ? 13.046 12.032 -13.821 1.00 84.50 96 LEU A O 1
ATOM 797 N N . GLY A 1 97 ? 11.081 13.012 -14.330 1.00 87.44 97 GLY A N 1
ATOM 798 C CA . GLY A 1 97 ? 11.490 13.485 -15.644 1.00 87.44 97 GLY A CA 1
ATOM 799 C C . GLY A 1 97 ? 11.876 12.325 -16.551 1.00 87.44 97 GLY A C 1
ATOM 800 O O . GLY A 1 97 ? 11.187 11.304 -16.608 1.00 87.44 97 GLY A O 1
ATOM 801 N N . HIS A 1 98 ? 13.016 12.479 -17.220 1.00 85.94 98 HIS A N 1
ATOM 802 C CA . HIS A 1 98 ? 13.592 11.453 -18.083 1.00 85.94 98 HIS A CA 1
ATOM 803 C C . HIS A 1 98 ? 14.685 10.615 -17.409 1.00 85.94 98 HIS A C 1
ATOM 805 O O . HIS A 1 98 ? 15.239 9.732 -18.050 1.00 85.94 98 HIS A O 1
ATOM 811 N N . ASN A 1 99 ? 15.025 10.863 -16.138 1.00 82.44 99 ASN A N 1
ATOM 812 C CA . ASN A 1 99 ? 16.221 10.278 -15.512 1.00 82.44 99 ASN A CA 1
ATOM 813 C C . ASN A 1 99 ? 16.230 8.743 -15.553 1.00 82.44 99 ASN A C 1
ATOM 815 O O . ASN A 1 99 ? 17.260 8.135 -15.815 1.00 82.44 99 ASN A O 1
ATOM 819 N N . PHE A 1 100 ? 15.070 8.117 -15.358 1.00 80.38 100 PHE A N 1
ATOM 820 C CA . PHE A 1 100 ? 14.921 6.659 -15.377 1.00 80.38 100 PHE A CA 1
ATOM 821 C C . PHE A 1 100 ? 14.666 6.080 -16.771 1.00 80.38 100 PHE A C 1
ATOM 823 O O . PHE A 1 100 ? 14.886 4.888 -16.982 1.00 80.38 100 PHE A O 1
ATOM 830 N N . SER A 1 101 ? 14.210 6.891 -17.724 1.00 83.94 101 SER A N 1
ATOM 831 C CA . SER A 1 101 ? 13.977 6.445 -19.096 1.00 83.94 101 SER A CA 1
ATOM 832 C C . SER A 1 101 ? 15.236 6.486 -19.956 1.00 83.94 101 SER A C 1
ATOM 834 O O . SER A 1 101 ? 15.275 5.787 -20.969 1.00 83.94 101 SER A O 1
ATOM 836 N N . ARG A 1 102 ? 16.280 7.220 -19.544 1.00 83.56 102 ARG A N 1
ATOM 837 C CA . ARG A 1 102 ? 17.553 7.273 -20.274 1.00 83.56 102 ARG A CA 1
ATOM 838 C C . ARG A 1 102 ? 18.208 5.887 -20.449 1.00 83.56 102 ARG A C 1
ATOM 840 O O . ARG A 1 102 ? 17.930 4.967 -19.665 1.00 83.56 102 ARG A O 1
ATOM 847 N N . PRO A 1 103 ? 19.082 5.715 -21.462 1.00 79.44 103 PRO A N 1
ATOM 848 C CA . PRO A 1 103 ? 19.721 4.435 -21.770 1.00 79.44 103 PRO A CA 1
ATOM 849 C C . PRO A 1 103 ? 20.564 3.861 -20.632 1.00 79.44 103 PRO A C 1
ATOM 851 O O . PRO A 1 103 ? 20.597 2.641 -20.458 1.00 79.44 103 PRO A O 1
ATOM 854 N N . GLU A 1 104 ? 21.202 4.727 -19.841 1.00 76.81 104 GLU A N 1
ATOM 855 C CA . GLU A 1 104 ? 22.067 4.335 -18.723 1.00 76.81 104 GLU A CA 1
ATOM 856 C C . GLU A 1 104 ? 21.274 3.538 -17.673 1.00 76.81 104 GLU A C 1
ATOM 858 O O . GLU A 1 104 ? 21.763 2.555 -17.113 1.00 76.81 104 GLU A O 1
ATOM 863 N N . MET A 1 105 ? 19.996 3.883 -17.495 1.00 76.25 105 MET A N 1
ATOM 864 C CA . MET A 1 105 ? 19.105 3.273 -16.513 1.00 76.25 105 MET A CA 1
ATOM 865 C C . MET A 1 105 ? 18.306 2.115 -17.113 1.00 76.25 105 MET A C 1
ATOM 867 O O . MET A 1 105 ? 18.603 0.954 -16.841 1.00 76.25 105 MET A O 1
ATOM 871 N N . PHE A 1 106 ? 17.294 2.404 -17.935 1.00 80.00 106 PHE A N 1
ATOM 872 C CA . PHE A 1 106 ? 16.357 1.376 -18.415 1.00 80.00 106 PHE A CA 1
ATOM 873 C C . PHE A 1 106 ? 15.963 1.502 -19.880 1.00 80.00 106 PHE A C 1
ATOM 875 O O . PHE A 1 106 ? 15.238 0.640 -20.372 1.00 80.00 106 PHE A O 1
ATOM 882 N N . ASN A 1 107 ? 16.480 2.515 -20.582 1.00 85.06 107 ASN A N 1
ATOM 883 C CA . ASN A 1 107 ? 16.319 2.675 -22.024 1.00 85.06 107 ASN A CA 1
ATOM 884 C C . ASN A 1 107 ? 14.849 2.589 -22.480 1.00 85.06 107 ASN A C 1
ATOM 886 O O . ASN A 1 107 ? 14.500 1.805 -23.363 1.00 85.06 107 ASN A O 1
ATOM 890 N N . ILE A 1 108 ? 13.981 3.377 -21.845 1.00 87.25 108 ILE A N 1
ATOM 891 C CA . ILE A 1 108 ? 12.546 3.418 -22.137 1.00 87.25 108 ILE A CA 1
ATOM 892 C C . ILE A 1 108 ? 12.299 4.579 -23.098 1.00 87.25 108 ILE A C 1
ATOM 894 O O . ILE A 1 108 ? 12.207 5.737 -22.683 1.00 87.25 108 ILE A O 1
ATOM 898 N N . PHE A 1 109 ? 12.189 4.273 -24.385 1.00 87.50 109 PHE A N 1
ATOM 899 C CA . PHE A 1 109 ? 11.945 5.269 -25.420 1.00 87.50 109 PHE A CA 1
ATOM 900 C C . PHE A 1 109 ? 10.790 4.857 -26.325 1.00 87.50 109 PHE A C 1
ATOM 902 O O . PHE A 1 109 ? 10.471 3.682 -26.476 1.00 87.50 109 PHE A O 1
ATOM 909 N N . VAL A 1 110 ? 10.193 5.861 -26.946 1.00 86.69 110 VAL A N 1
ATOM 910 C CA . VAL A 1 110 ? 9.135 5.741 -27.935 1.00 86.69 110 VAL A CA 1
ATOM 911 C C . VAL A 1 110 ? 9.550 6.542 -29.164 1.00 86.69 110 VAL A C 1
ATOM 913 O O . VAL A 1 110 ? 10.241 7.555 -29.051 1.00 86.69 110 VAL A O 1
ATOM 916 N N . LYS A 1 111 ? 9.149 6.083 -30.350 1.00 81.00 111 LYS A N 1
ATOM 917 C CA . LYS A 1 111 ? 9.268 6.877 -31.576 1.00 81.00 111 LYS A CA 1
ATOM 918 C C . LYS A 1 111 ? 8.101 7.852 -31.652 1.00 81.00 111 LYS A C 1
ATOM 920 O O . LYS A 1 111 ? 6.949 7.426 -31.541 1.00 81.00 111 LYS A O 1
ATOM 925 N N . ASP A 1 112 ? 8.399 9.131 -31.829 1.00 77.19 112 ASP A N 1
ATOM 926 C CA . ASP A 1 112 ? 7.362 10.141 -32.004 1.00 77.19 112 ASP A CA 1
ATOM 927 C C . ASP A 1 112 ? 6.765 10.024 -33.420 1.00 77.19 112 ASP A C 1
ATOM 929 O O . ASP A 1 112 ? 7.520 10.092 -34.393 1.00 77.19 112 ASP A O 1
ATOM 933 N N . PRO A 1 113 ? 5.443 9.824 -33.570 1.00 72.50 113 PRO A N 1
ATOM 934 C CA . PRO A 1 113 ? 4.800 9.820 -34.884 1.00 72.50 113 PRO A CA 1
ATOM 935 C C . PRO A 1 113 ? 4.841 11.189 -35.585 1.00 72.50 113 PRO A C 1
ATOM 937 O O . PRO A 1 113 ? 4.652 11.244 -36.796 1.00 72.50 113 PRO A O 1
ATOM 940 N N . ASN A 1 114 ? 5.074 12.281 -34.849 1.00 73.25 114 ASN A N 1
ATOM 941 C CA . ASN A 1 114 ? 5.109 13.644 -35.383 1.00 73.25 114 ASN A CA 1
ATOM 942 C C . ASN A 1 114 ? 6.526 14.135 -35.718 1.00 73.25 114 ASN A C 1
ATOM 944 O O . ASN A 1 114 ? 6.671 15.254 -36.210 1.00 73.25 114 ASN A O 1
ATOM 948 N N . ASP A 1 115 ? 7.569 13.340 -35.457 1.00 71.06 115 ASP A N 1
ATOM 949 C CA . ASP A 1 115 ? 8.937 13.697 -35.836 1.00 71.06 115 ASP A CA 1
ATOM 950 C C . ASP A 1 115 ? 9.141 13.439 -37.344 1.00 71.06 115 ASP A C 1
ATOM 952 O O . ASP A 1 115 ? 9.148 12.280 -37.776 1.00 71.06 115 ASP A O 1
ATOM 956 N N . PRO A 1 116 ? 9.347 14.486 -38.169 1.00 60.34 116 PRO A N 1
ATOM 957 C CA . PRO A 1 116 ? 9.502 14.341 -39.616 1.00 60.34 116 PRO A CA 1
ATOM 958 C C . PRO A 1 116 ? 10.710 13.480 -40.007 1.00 60.34 116 PRO A C 1
ATOM 960 O O . PRO A 1 116 ? 10.727 12.915 -41.100 1.00 60.34 116 PRO A O 1
ATOM 963 N N . THR A 1 117 ? 11.700 13.319 -39.125 1.00 64.19 117 THR A N 1
ATOM 964 C CA . THR A 1 117 ? 12.890 12.501 -39.395 1.00 64.19 117 THR A CA 1
ATOM 965 C C . THR A 1 117 ? 12.693 11.013 -39.102 1.00 64.19 117 THR A C 1
ATOM 967 O O . THR A 1 117 ? 13.508 10.209 -39.554 1.00 64.19 117 THR A O 1
ATOM 970 N N . HIS A 1 118 ? 11.638 10.622 -38.365 1.00 60.09 118 HIS A N 1
ATOM 971 C CA . HIS A 1 118 ? 11.367 9.247 -37.896 1.00 60.09 118 HIS A CA 1
ATOM 972 C C . HIS A 1 118 ? 12.563 8.541 -37.209 1.00 60.09 118 HIS A C 1
ATOM 974 O O . HIS A 1 118 ? 12.556 7.319 -37.016 1.00 60.09 118 HIS A O 1
ATOM 980 N N . GLN A 1 119 ? 13.601 9.295 -36.832 1.00 61.06 119 GLN A N 1
ATOM 981 C CA . GLN A 1 119 ? 14.859 8.793 -36.275 1.00 61.06 119 GLN A CA 1
ATOM 982 C C . GLN A 1 119 ? 15.046 9.204 -34.808 1.00 61.06 119 GLN A C 1
ATOM 984 O O . GLN A 1 119 ? 15.797 8.538 -34.088 1.00 61.06 119 GLN A O 1
ATOM 989 N N . GLY A 1 120 ? 14.340 10.238 -34.336 1.00 67.62 120 GLY A N 1
ATOM 990 C CA . GLY A 1 120 ? 14.384 10.685 -32.950 1.00 67.62 120 GLY A CA 1
ATOM 991 C C . GLY A 1 120 ? 13.798 9.656 -31.981 1.00 67.62 120 GLY A C 1
ATOM 992 O O . GLY A 1 120 ? 12.648 9.230 -32.097 1.00 67.62 120 GLY A O 1
ATOM 993 N N . LYS A 1 121 ? 14.598 9.243 -30.991 1.00 79.31 121 LYS A N 1
ATOM 994 C CA . LYS A 1 121 ? 14.112 8.488 -29.829 1.00 79.31 121 LYS A CA 1
ATOM 995 C C . LYS A 1 121 ? 13.645 9.471 -28.763 1.00 79.31 121 LYS A C 1
ATOM 997 O O . LYS A 1 121 ? 14.466 10.201 -28.209 1.00 79.31 121 LYS A O 1
ATOM 1002 N N . THR A 1 122 ? 12.364 9.431 -28.422 1.00 84.94 122 THR A N 1
ATOM 1003 C CA . THR A 1 122 ? 11.803 10.242 -27.340 1.00 84.94 122 THR A CA 1
ATOM 1004 C C . THR A 1 122 ? 11.741 9.412 -26.065 1.00 84.94 122 THR A C 1
ATOM 1006 O O . THR A 1 122 ? 11.050 8.396 -25.997 1.00 84.94 122 THR A O 1
ATOM 1009 N N . TYR A 1 123 ? 12.477 9.824 -25.034 1.00 88.31 123 TYR A N 1
ATOM 1010 C CA . TYR A 1 123 ? 12.466 9.140 -23.742 1.00 88.31 123 TYR A CA 1
ATOM 1011 C C . TYR A 1 123 ? 11.189 9.449 -22.967 1.00 88.31 123 TYR A C 1
ATOM 1013 O O . TYR A 1 123 ? 10.714 10.582 -22.938 1.00 88.31 123 TYR A O 1
ATOM 1021 N N . VAL A 1 124 ? 10.634 8.443 -22.299 1.00 89.06 124 VAL A N 1
ATOM 1022 C CA . VAL A 1 124 ? 9.349 8.585 -21.603 1.00 89.06 124 VAL A CA 1
ATOM 1023 C C . VAL A 1 124 ? 9.498 9.450 -20.350 1.00 89.06 124 VAL A C 1
ATOM 1025 O O . VAL A 1 124 ? 10.474 9.318 -19.612 1.00 89.06 124 VAL A O 1
ATOM 1028 N N . TRP A 1 125 ? 8.531 10.328 -20.088 1.00 90.25 125 TRP A N 1
ATOM 1029 C CA . TRP A 1 125 ? 8.459 11.075 -18.832 1.00 90.25 125 TRP A CA 1
ATOM 1030 C C . TRP A 1 125 ? 7.835 10.219 -17.730 1.00 90.25 125 TRP A C 1
ATOM 1032 O O . TRP A 1 125 ? 6.794 9.595 -17.943 1.00 90.25 125 TRP A O 1
ATOM 1042 N N . GLN A 1 126 ? 8.437 10.201 -16.542 1.00 89.44 126 GLN A N 1
ATOM 1043 C CA . GLN A 1 126 ? 7.982 9.354 -15.441 1.00 89.44 126 GLN A CA 1
ATOM 1044 C C . GL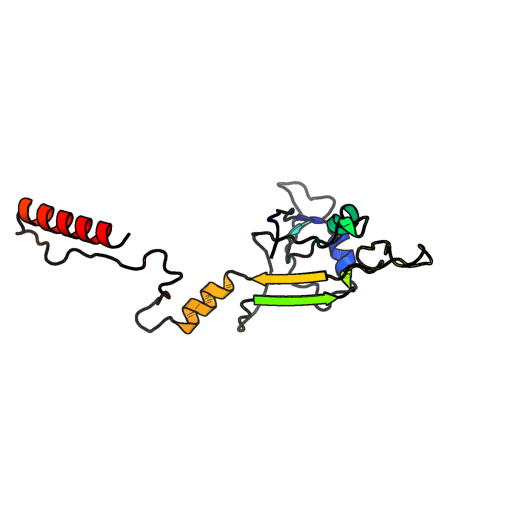N A 1 126 ? 7.692 10.154 -14.173 1.00 89.44 126 GLN A C 1
ATOM 1046 O O . GLN A 1 126 ? 8.422 11.071 -13.806 1.00 89.44 126 GLN A O 1
ATOM 1051 N N . ASN A 1 127 ? 6.631 9.751 -13.477 1.00 90.56 127 ASN A N 1
ATOM 1052 C CA . ASN A 1 127 ? 6.277 10.232 -12.148 1.00 90.56 127 ASN A CA 1
ATOM 1053 C C . ASN A 1 127 ? 6.111 9.022 -11.228 1.00 90.56 127 ASN A C 1
ATOM 1055 O O . ASN A 1 127 ? 5.625 7.975 -11.662 1.00 90.56 127 ASN A O 1
ATOM 1059 N N . SER A 1 128 ? 6.469 9.175 -9.960 1.00 88.62 128 SER A N 1
ATOM 1060 C CA . SER A 1 128 ? 6.197 8.176 -8.927 1.00 88.62 128 SER A CA 1
ATOM 1061 C C . SER A 1 128 ? 5.636 8.855 -7.694 1.00 88.62 128 SER A C 1
ATOM 1063 O O . SER A 1 128 ? 5.980 9.991 -7.386 1.00 88.62 128 SER A O 1
ATOM 1065 N N . TRP A 1 129 ? 4.778 8.159 -6.974 1.00 91.12 129 TRP A N 1
ATOM 1066 C CA . TRP A 1 129 ? 4.171 8.659 -5.754 1.00 91.12 129 TRP A CA 1
ATOM 1067 C C . TRP A 1 129 ? 3.961 7.486 -4.817 1.00 91.12 129 TRP A C 1
ATOM 1069 O O . TRP A 1 129 ? 3.681 6.375 -5.260 1.00 91.12 129 TRP A O 1
ATOM 1079 N N . ASP A 1 130 ? 4.110 7.745 -3.527 1.00 89.75 130 ASP A N 1
ATOM 1080 C CA . ASP A 1 130 ? 3.989 6.723 -2.501 1.00 89.75 130 ASP A CA 1
ATOM 1081 C C . ASP A 1 130 ? 3.267 7.300 -1.283 1.00 89.75 130 ASP A C 1
ATOM 1083 O O . ASP A 1 130 ? 3.484 8.446 -0.875 1.00 89.75 130 ASP A O 1
ATOM 1087 N N . LEU A 1 131 ? 2.419 6.465 -0.687 1.00 91.12 131 LEU A N 1
ATOM 1088 C CA . LEU A 1 131 ? 1.715 6.716 0.563 1.00 91.12 131 LEU A CA 1
ATOM 1089 C C . LEU A 1 131 ? 1.867 5.476 1.439 1.00 91.12 131 LEU A C 1
ATOM 1091 O O . LEU A 1 131 ? 1.726 4.353 0.957 1.00 91.12 131 LEU A O 1
ATOM 1095 N N . SER A 1 132 ? 2.148 5.669 2.724 1.00 89.75 132 SER A N 1
ATOM 1096 C CA . SER A 1 132 ? 2.350 4.558 3.655 1.00 89.75 132 SER A CA 1
ATOM 1097 C C . SER A 1 132 ? 1.398 4.621 4.846 1.00 89.75 132 SER A C 1
ATOM 1099 O O . SER A 1 132 ? 0.693 5.610 5.070 1.00 89.75 132 SER A O 1
ATOM 1101 N N . THR A 1 133 ? 1.428 3.569 5.663 1.00 90.31 133 THR A N 1
ATOM 1102 C CA . THR A 1 133 ? 0.754 3.525 6.968 1.00 90.31 133 THR A CA 1
ATOM 1103 C C . THR A 1 133 ? 1.318 4.535 7.968 1.00 90.31 133 THR A C 1
ATOM 1105 O O . THR A 1 133 ? 0.707 4.744 9.011 1.00 90.31 133 THR A O 1
ATOM 1108 N N . GLY A 1 134 ? 2.415 5.234 7.644 1.00 88.94 134 GLY A N 1
ATOM 1109 C CA . GLY A 1 134 ? 2.872 6.398 8.406 1.00 88.94 134 GLY A CA 1
ATOM 1110 C C . GLY A 1 134 ? 1.795 7.481 8.542 1.00 88.94 134 GLY A C 1
ATOM 1111 O O . GLY A 1 134 ? 1.759 8.181 9.548 1.00 88.94 134 GLY A O 1
ATOM 1112 N N . THR A 1 135 ? 0.853 7.559 7.596 1.00 91.75 135 THR A N 1
ATOM 1113 C CA . THR A 1 135 ? -0.350 8.408 7.701 1.00 91.75 135 THR A CA 1
ATOM 1114 C C . THR A 1 135 ? -1.199 8.113 8.939 1.00 91.75 135 THR A C 1
ATOM 1116 O O . THR A 1 135 ? -1.710 9.043 9.556 1.00 91.75 135 THR A O 1
ATOM 1119 N N . ILE A 1 136 ? -1.314 6.843 9.343 1.00 92.25 136 ILE A N 1
ATOM 1120 C CA . ILE A 1 136 ? -2.032 6.439 10.559 1.00 92.25 136 ILE A CA 1
ATOM 1121 C C . ILE A 1 136 ? -1.279 6.952 11.786 1.00 92.25 136 ILE A C 1
ATOM 1123 O O . ILE A 1 136 ? -1.893 7.520 12.679 1.00 92.25 136 ILE A O 1
ATOM 1127 N N . GLY A 1 137 ? 0.051 6.825 11.810 1.00 90.62 137 GLY A N 1
ATOM 1128 C CA . GLY A 1 137 ? 0.879 7.384 12.883 1.00 90.62 137 GLY A CA 1
ATOM 1129 C C . GLY A 1 137 ? 0.694 8.896 13.037 1.00 90.62 137 GLY A C 1
ATOM 1130 O O . GLY A 1 137 ? 0.490 9.373 14.148 1.00 90.62 137 GLY A O 1
ATOM 1131 N N . VAL A 1 138 ? 0.670 9.638 11.922 1.00 92.38 138 VAL A N 1
ATOM 1132 C CA . VAL A 1 138 ? 0.370 11.082 11.929 1.00 92.38 138 VAL A CA 1
ATOM 1133 C C . VAL A 1 138 ? -1.031 11.357 12.471 1.00 92.38 138 VAL A C 1
ATOM 1135 O O . VAL A 1 138 ? -1.185 12.229 13.315 1.00 92.38 138 VAL A O 1
ATOM 1138 N N . MET A 1 139 ? -2.045 10.604 12.041 1.00 94.06 139 MET A N 1
ATOM 1139 C CA . MET A 1 139 ? -3.411 10.754 12.553 1.00 94.06 139 MET A CA 1
ATOM 1140 C C . MET A 1 139 ? -3.466 10.561 14.076 1.00 94.06 139 MET A C 1
ATOM 1142 O O . MET A 1 139 ? -4.088 11.368 14.762 1.00 94.06 139 MET A O 1
ATOM 1146 N N . VAL A 1 140 ? -2.788 9.536 14.606 1.00 93.62 140 VAL A N 1
ATOM 1147 C CA . VAL A 1 140 ? -2.715 9.285 16.054 1.00 93.62 140 VAL A CA 1
ATOM 1148 C C . VAL A 1 140 ? -1.999 10.427 16.776 1.00 93.62 140 VAL A C 1
ATOM 1150 O O . VAL A 1 140 ? -2.493 10.888 17.795 1.00 93.62 140 VAL A O 1
ATOM 1153 N N . MET A 1 141 ? -0.872 10.914 16.247 1.00 92.06 141 MET A N 1
ATOM 1154 C CA . MET A 1 141 ? -0.117 12.015 16.861 1.00 92.06 141 MET A CA 1
ATOM 1155 C C . MET A 1 141 ? -0.867 13.352 16.842 1.00 92.06 141 MET A C 1
ATOM 1157 O O . MET A 1 141 ? -0.697 14.150 17.755 1.00 92.06 141 MET A O 1
ATOM 1161 N N . VAL A 1 142 ? -1.655 13.618 15.796 1.00 94.00 142 VAL A N 1
ATOM 1162 C CA . VAL A 1 142 ? -2.359 14.898 15.616 1.00 94.00 142 VAL A CA 1
ATOM 1163 C C . VAL A 1 142 ? -3.670 14.945 16.395 1.00 94.00 142 VAL A C 1
ATOM 1165 O O . VAL A 1 142 ? -4.015 15.993 16.932 1.00 94.00 142 VAL A O 1
ATOM 1168 N N . HIS A 1 143 ? -4.424 13.846 16.417 1.00 96.62 143 HIS A N 1
ATOM 1169 C CA . HIS A 1 143 ? -5.756 13.824 17.021 1.00 96.62 143 HIS A CA 1
ATOM 1170 C C . HIS A 1 143 ? -5.789 13.176 18.406 1.00 96.62 143 HIS A C 1
ATOM 1172 O O . HIS A 1 143 ? -6.726 13.443 19.150 1.00 96.62 143 HIS A O 1
ATOM 1178 N N . GLY A 1 144 ? -4.809 12.337 18.751 1.00 95.75 144 GLY A N 1
ATOM 1179 C CA . GLY A 1 144 ? -4.747 11.680 20.053 1.00 95.75 144 GLY A CA 1
ATOM 1180 C C . GLY A 1 144 ? -4.647 12.679 21.204 1.00 95.75 144 GLY A C 1
ATOM 1181 O O . GLY A 1 144 ? -3.998 13.719 21.091 1.00 95.75 144 GLY A O 1
ATOM 1182 N N . ASP A 1 145 ? -5.288 12.348 22.316 1.00 96.75 145 ASP A N 1
ATOM 1183 C CA . ASP A 1 145 ? -5.322 13.164 23.524 1.00 96.75 145 ASP A CA 1
ATOM 1184 C C . ASP A 1 145 ? -4.929 12.333 24.760 1.00 96.75 145 ASP A C 1
ATOM 1186 O O . ASP A 1 145 ? -4.506 11.178 24.662 1.00 96.75 145 ASP A O 1
ATOM 1190 N N . ASN A 1 146 ? -5.070 12.916 25.952 1.00 97.62 146 ASN A N 1
ATOM 1191 C CA . ASN A 1 146 ? -4.764 12.225 27.208 1.00 97.62 146 ASN A CA 1
ATOM 1192 C C . ASN A 1 146 ? -5.761 11.098 27.553 1.00 97.62 146 ASN A C 1
ATOM 1194 O O . ASN A 1 146 ? -5.508 10.348 28.492 1.00 97.62 146 ASN A O 1
ATOM 1198 N N . GLN A 1 147 ? -6.902 11.001 26.861 1.00 95.19 147 GLN A N 1
ATOM 1199 C CA . GLN A 1 147 ? -7.882 9.916 27.007 1.00 95.19 147 GLN A CA 1
ATOM 1200 C C . GLN A 1 147 ? -7.630 8.775 26.008 1.00 95.19 147 GLN A C 1
ATOM 1202 O O . GLN A 1 147 ? -8.105 7.660 26.221 1.00 95.19 147 GLN A O 1
ATOM 1207 N N . GLY A 1 148 ? -6.846 9.021 24.954 1.00 95.31 148 GLY A N 1
ATOM 1208 C CA . GLY A 1 148 ? -6.320 8.006 24.052 1.00 95.31 148 GLY A CA 1
ATOM 1209 C C . GLY A 1 148 ? -6.532 8.339 22.576 1.00 95.31 148 GLY A C 1
ATOM 1210 O O . GLY A 1 148 ? -6.225 9.431 22.101 1.00 95.31 148 GLY A O 1
ATOM 1211 N N . LEU A 1 149 ? -6.980 7.340 21.812 1.00 95.94 149 LEU A N 1
ATOM 1212 C CA . LEU A 1 149 ? -7.121 7.425 20.360 1.00 95.94 149 LEU A CA 1
ATOM 1213 C C . LEU A 1 149 ? -8.389 8.189 19.959 1.00 95.94 149 LEU A C 1
ATOM 1215 O O . LEU A 1 149 ? -9.497 7.744 20.250 1.00 95.94 149 LEU A O 1
ATOM 1219 N N . VAL A 1 150 ? -8.226 9.253 19.173 1.00 96.81 150 VAL A N 1
ATOM 1220 C CA . VAL A 1 150 ? -9.339 9.982 18.549 1.00 96.81 150 VAL A CA 1
ATOM 1221 C C . VAL A 1 150 ? -9.327 9.730 17.042 1.00 96.81 150 VAL A C 1
ATOM 1223 O O . VAL A 1 150 ? -8.387 10.104 16.339 1.00 96.81 150 VAL A O 1
ATOM 1226 N N . LEU A 1 151 ? -10.374 9.074 16.535 1.00 96.50 151 LEU A N 1
ATOM 1227 C CA . LEU A 1 151 ? -10.518 8.753 15.113 1.00 96.50 151 LEU A CA 1
ATOM 1228 C C . LEU A 1 151 ? -11.423 9.774 14.408 1.00 96.50 151 LEU A C 1
ATOM 1230 O O . LEU A 1 151 ? -12.580 9.931 14.803 1.00 96.50 151 LEU A O 1
ATOM 1234 N N . PRO A 1 152 ? -10.964 10.424 13.322 1.00 96.62 152 PRO A N 1
ATOM 1235 C CA . PRO A 1 152 ? -11.841 11.242 12.493 1.00 96.62 152 PRO A CA 1
ATOM 1236 C C . PRO A 1 152 ? -13.008 10.404 11.927 1.00 96.62 152 PRO A C 1
ATOM 1238 O O . PRO A 1 152 ? -12.763 9.315 11.395 1.00 96.62 152 PRO A O 1
ATOM 1241 N N . PRO A 1 153 ? -14.264 10.902 11.932 1.00 95.69 153 PRO A N 1
ATOM 1242 C CA . PRO A 1 153 ? -15.433 10.105 11.538 1.00 95.69 153 PRO A CA 1
ATOM 1243 C C . PRO A 1 153 ? -15.350 9.476 10.140 1.00 95.69 153 PRO A C 1
ATOM 1245 O O . PRO A 1 153 ? -15.898 8.405 9.911 1.00 95.69 153 PRO A O 1
ATOM 1248 N N . ARG A 1 154 ? -14.631 10.095 9.194 1.00 96.00 154 ARG A N 1
ATOM 1249 C CA . ARG A 1 154 ? -14.481 9.576 7.819 1.00 96.00 154 ARG A CA 1
ATOM 1250 C C . ARG A 1 154 ? -13.622 8.314 7.702 1.00 96.00 154 ARG A C 1
ATOM 1252 O O . ARG A 1 154 ? -13.708 7.642 6.681 1.00 96.00 154 ARG A O 1
ATOM 1259 N N . VAL A 1 155 ? -12.774 8.029 8.689 1.00 94.88 155 VAL A N 1
ATOM 1260 C CA . VAL A 1 155 ? -11.857 6.872 8.675 1.00 94.88 155 VAL A CA 1
ATOM 1261 C C . VAL A 1 155 ? -12.149 5.871 9.792 1.00 94.88 155 VAL A C 1
ATOM 1263 O O . VAL A 1 155 ? -11.573 4.787 9.804 1.00 94.88 155 VAL A O 1
ATOM 1266 N N . ALA A 1 156 ? -13.036 6.216 10.727 1.00 95.12 156 ALA A N 1
ATOM 1267 C CA . ALA A 1 156 ? -13.442 5.329 11.803 1.00 95.12 156 ALA A CA 1
ATOM 1268 C C . ALA A 1 156 ? -14.292 4.172 11.251 1.00 95.12 156 ALA A C 1
ATOM 1270 O O . ALA A 1 156 ? -15.395 4.392 10.755 1.00 95.12 156 ALA A O 1
ATOM 1271 N N . SER A 1 157 ? -13.797 2.934 11.369 1.00 94.19 157 SER A N 1
ATOM 1272 C CA . SER A 1 157 ? -14.558 1.731 10.987 1.00 94.19 157 SER A CA 1
ATOM 1273 C C . SER A 1 157 ? -15.845 1.571 11.799 1.00 94.19 157 SER A C 1
ATOM 1275 O O . SER A 1 157 ? -16.824 1.016 11.312 1.00 94.19 157 SER A O 1
ATOM 1277 N N . ILE A 1 158 ? -15.831 2.055 13.043 1.00 92.56 158 ILE A N 1
ATOM 1278 C CA . ILE A 1 158 ? -16.991 2.155 13.923 1.00 92.56 158 ILE A CA 1
ATOM 1279 C C . ILE A 1 158 ? -17.118 3.629 14.290 1.00 92.56 158 ILE A C 1
ATOM 1281 O O . ILE A 1 158 ? -16.266 4.167 14.992 1.00 92.56 158 ILE A O 1
ATOM 1285 N N . GLN A 1 159 ? -18.153 4.285 13.774 1.00 93.00 159 GLN A N 1
ATOM 1286 C CA . GLN A 1 159 ? -18.396 5.707 14.029 1.00 93.00 159 GLN A CA 1
ATOM 1287 C C . GLN A 1 159 ? -19.179 5.931 15.324 1.00 93.00 159 GLN A C 1
ATOM 1289 O O . GLN A 1 159 ? -18.934 6.901 16.033 1.00 93.00 159 GLN A O 1
ATOM 1294 N N . VAL A 1 160 ? -20.113 5.027 15.631 1.00 92.75 160 VAL A N 1
ATOM 1295 C CA . VAL A 1 160 ? -20.995 5.106 16.797 1.00 92.75 160 VAL A CA 1
ATOM 1296 C C . VAL A 1 160 ? -21.033 3.744 17.477 1.00 92.75 160 VAL A C 1
ATOM 1298 O O . VAL A 1 160 ? -21.214 2.719 16.821 1.00 92.75 160 VAL A O 1
ATOM 1301 N N . VAL A 1 161 ? -20.869 3.741 18.799 1.00 93.00 161 VAL A N 1
ATOM 1302 C CA . VAL A 1 161 ? -21.031 2.558 19.649 1.00 93.00 161 VAL A CA 1
ATOM 1303 C C . VAL A 1 161 ? -22.260 2.781 20.518 1.00 93.00 161 VAL A C 1
ATOM 1305 O O . VAL A 1 161 ? -22.328 3.758 21.260 1.00 93.00 161 VAL A O 1
ATOM 1308 N N . ILE A 1 162 ? -23.234 1.879 20.420 1.00 92.56 162 ILE A N 1
ATOM 1309 C CA . ILE A 1 162 ? -24.424 1.892 21.272 1.00 92.56 162 ILE A CA 1
ATOM 1310 C C . ILE A 1 162 ? -24.137 0.995 22.471 1.00 92.56 162 ILE A C 1
ATOM 1312 O O . ILE A 1 162 ? -23.844 -0.187 22.307 1.00 92.56 162 ILE A O 1
ATOM 1316 N N . ILE A 1 163 ? -24.208 1.568 23.671 1.00 91.19 163 ILE A N 1
ATOM 1317 C CA . ILE A 1 163 ? -23.947 0.861 24.926 1.00 91.19 163 ILE A CA 1
ATOM 1318 C C . ILE A 1 163 ? -25.239 0.843 25.737 1.00 91.19 163 ILE A C 1
ATOM 1320 O O . ILE A 1 163 ? -25.779 1.893 26.086 1.00 91.19 163 ILE 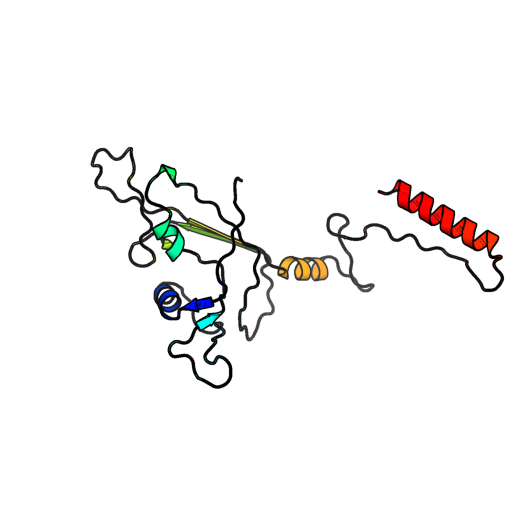A O 1
ATOM 1324 N N . SER A 1 164 ? -25.736 -0.354 26.043 1.00 90.94 164 SER A N 1
ATOM 1325 C CA . SER A 1 164 ? -26.844 -0.542 26.976 1.00 90.94 164 SER A CA 1
ATOM 1326 C C . SER A 1 164 ? -26.376 -0.237 28.403 1.00 90.94 16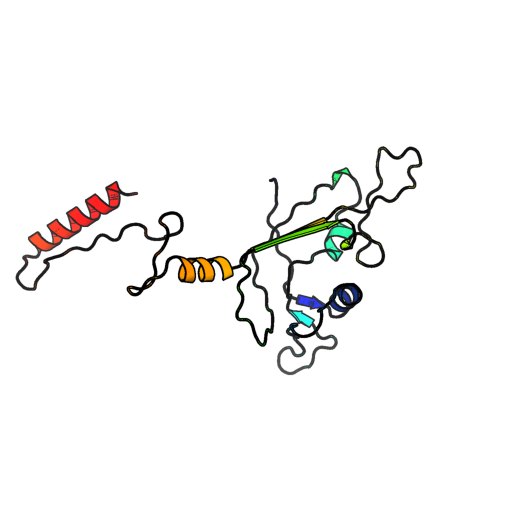4 SER A C 1
ATOM 1328 O O . SER A 1 164 ? -25.485 -0.910 28.925 1.00 90.94 164 SER A O 1
ATOM 1330 N N . CYS A 1 165 ? -26.988 0.749 29.055 1.00 88.12 165 CYS A N 1
ATOM 1331 C CA . CYS A 1 165 ? -26.671 1.139 30.432 1.00 88.12 165 CYS A CA 1
ATOM 1332 C C . CYS A 1 165 ? -27.772 0.687 31.407 1.00 88.12 165 CYS A C 1
ATOM 1334 O O . CYS A 1 165 ? -28.938 0.590 31.037 1.00 88.12 165 CYS A O 1
ATOM 1336 N N . GLY A 1 166 ? -27.417 0.451 32.677 1.00 85.31 166 GLY A N 1
ATOM 1337 C CA . GLY A 1 166 ? -28.394 0.197 33.750 1.00 85.31 166 GLY A CA 1
ATOM 1338 C C . GLY A 1 166 ? -28.891 -1.249 33.888 1.00 85.31 166 GLY A C 1
ATOM 1339 O O . GLY A 1 166 ? -29.797 -1.509 34.680 1.00 85.31 166 GLY A O 1
ATOM 1340 N N . ILE A 1 167 ? -28.293 -2.204 33.171 1.00 85.50 167 ILE A N 1
ATOM 1341 C CA . ILE A 1 167 ? -28.559 -3.634 33.369 1.00 85.50 167 ILE A CA 1
ATOM 1342 C C . ILE A 1 167 ? -27.871 -4.082 34.664 1.00 85.50 167 ILE A C 1
ATOM 1344 O O . ILE A 1 167 ? -26.649 -4.034 34.783 1.00 85.50 167 ILE A O 1
ATOM 1348 N N . THR A 1 168 ? -28.658 -4.519 35.646 1.00 85.81 168 THR A N 1
ATOM 1349 C CA . THR A 1 168 ? -28.158 -5.030 36.931 1.00 85.81 168 THR A CA 1
ATOM 1350 C C . THR A 1 168 ? -28.649 -6.459 37.171 1.00 85.81 168 THR A C 1
ATOM 1352 O O . THR A 1 168 ? -29.461 -7.000 36.413 1.00 85.81 168 THR A O 1
ATOM 1355 N N . ALA A 1 169 ? -28.181 -7.094 38.250 1.00 80.69 169 ALA A N 1
ATOM 1356 C CA . ALA A 1 169 ? -28.637 -8.428 38.647 1.00 80.69 169 ALA A CA 1
ATOM 1357 C C . ALA A 1 169 ? -30.147 -8.487 38.960 1.00 80.69 169 ALA A C 1
ATOM 1359 O O . ALA A 1 169 ? -30.737 -9.558 38.893 1.00 80.69 169 ALA A O 1
ATOM 1360 N N . LYS A 1 170 ? -30.775 -7.342 39.270 1.00 84.44 170 LYS A N 1
ATOM 1361 C CA . LYS A 1 170 ? -32.205 -7.235 39.605 1.00 84.44 170 LYS A CA 1
ATOM 1362 C C . LYS A 1 170 ? -33.104 -6.990 38.390 1.00 84.44 170 LYS A C 1
ATOM 1364 O O . LYS A 1 170 ? -34.323 -6.983 38.531 1.00 84.44 170 LYS A O 1
ATOM 1369 N N . THR A 1 171 ? -32.527 -6.728 37.220 1.00 81.56 171 THR A N 1
ATOM 1370 C CA . THR A 1 171 ? -33.297 -6.439 36.007 1.00 81.56 171 THR A CA 1
ATOM 1371 C C . THR A 1 171 ? -33.947 -7.725 35.500 1.00 81.56 171 THR A C 1
ATOM 1373 O O . THR A 1 171 ? -33.253 -8.725 35.318 1.00 81.56 171 THR A O 1
ATOM 1376 N N . THR A 1 172 ? -35.263 -7.693 35.269 1.00 88.69 172 THR A N 1
ATOM 1377 C CA . THR A 1 172 ? -36.012 -8.822 34.699 1.00 88.69 172 THR A CA 1
ATOM 1378 C C . THR A 1 172 ? -35.530 -9.127 33.281 1.00 88.69 172 THR A C 1
ATOM 1380 O O . THR A 1 172 ? -35.106 -8.228 32.547 1.00 88.69 172 THR A O 1
ATOM 1383 N N . ASP A 1 173 ? -35.610 -10.391 32.866 1.00 85.69 173 ASP A N 1
ATOM 1384 C CA . ASP A 1 173 ? -35.156 -10.805 31.532 1.00 85.69 173 ASP A CA 1
ATOM 1385 C C . ASP A 1 173 ? -35.980 -10.162 30.405 1.00 85.69 173 ASP A C 1
ATOM 1387 O O . ASP A 1 173 ? -35.457 -9.882 29.328 1.00 85.69 173 ASP A O 1
ATOM 1391 N N . GLU A 1 174 ? -37.248 -9.842 30.665 1.00 87.69 174 GLU A N 1
ATOM 1392 C CA . GLU A 1 174 ? -38.115 -9.066 29.766 1.00 87.69 174 GLU A CA 1
ATOM 1393 C C . GLU A 1 174 ? -37.619 -7.623 29.602 1.00 87.69 174 GLU A C 1
ATOM 1395 O O . GLU A 1 174 ? -37.574 -7.089 28.489 1.00 87.69 174 GLU A O 1
ATOM 1400 N N . GLY A 1 175 ? -37.178 -7.003 30.702 1.00 85.94 175 GLY A N 1
ATOM 1401 C CA . GLY A 1 175 ? -36.585 -5.670 30.690 1.00 85.94 175 GLY A CA 1
ATOM 1402 C C . GLY A 1 175 ? -35.278 -5.631 29.899 1.00 85.94 175 GLY A C 1
ATOM 1403 O O . GLY A 1 175 ? -35.084 -4.726 29.090 1.00 85.94 175 GLY A O 1
ATOM 1404 N N . ARG A 1 176 ? -34.417 -6.647 30.062 1.00 87.75 176 ARG A N 1
ATOM 1405 C CA . ARG A 1 176 ? -33.174 -6.789 29.281 1.00 87.75 176 ARG A CA 1
ATOM 1406 C C . ARG A 1 176 ? -33.456 -6.912 27.786 1.00 87.75 176 ARG A C 1
ATOM 1408 O O . ARG A 1 176 ? -32.959 -6.101 27.015 1.00 87.75 176 ARG A O 1
ATOM 1415 N N . LYS A 1 177 ? -34.349 -7.830 27.395 1.00 90.44 177 LYS A N 1
ATOM 1416 C CA . LYS A 1 177 ? -34.753 -8.014 25.989 1.00 90.44 177 LYS A CA 1
ATOM 1417 C C . LYS A 1 177 ? -35.310 -6.738 25.364 1.00 90.44 177 LYS A C 1
ATOM 1419 O O . LYS A 1 177 ? -35.048 -6.466 24.200 1.00 90.44 177 LYS A O 1
ATOM 1424 N N . THR A 1 178 ? -36.058 -5.946 26.129 1.00 92.25 178 THR A N 1
ATOM 1425 C CA . THR A 1 178 ? -36.605 -4.672 25.642 1.00 92.25 178 THR A CA 1
ATOM 1426 C C . THR A 1 178 ? -35.503 -3.641 25.378 1.00 92.25 178 THR A C 1
ATOM 1428 O O . THR A 1 178 ? -35.565 -2.919 24.383 1.00 92.25 178 THR A O 1
ATOM 1431 N N . ILE A 1 179 ? -34.496 -3.559 26.255 1.00 91.06 179 ILE A N 1
ATOM 1432 C CA . ILE A 1 179 ? -33.343 -2.662 26.084 1.00 91.06 179 ILE A CA 1
ATOM 1433 C C . ILE A 1 179 ? -32.520 -3.093 24.868 1.00 91.06 179 ILE A C 1
ATOM 1435 O O . ILE A 1 179 ? -32.245 -2.258 24.008 1.00 91.06 179 ILE A O 1
ATOM 1439 N N . ASP A 1 180 ? -32.208 -4.384 24.758 1.00 90.62 180 ASP A N 1
ATOM 1440 C CA . ASP A 1 180 ? -31.437 -4.932 23.640 1.00 90.62 180 ASP A CA 1
ATOM 1441 C C . ASP A 1 180 ? -32.163 -4.707 22.308 1.00 90.62 180 ASP A C 1
ATOM 1443 O O . ASP A 1 180 ? -31.567 -4.204 21.356 1.00 90.62 180 ASP A O 1
ATOM 1447 N N . HIS A 1 181 ? -33.477 -4.956 22.266 1.00 93.25 181 HIS A N 1
ATOM 1448 C CA . HIS A 1 181 ? -34.300 -4.696 21.085 1.00 93.25 181 HIS A CA 1
ATOM 1449 C C . HIS A 1 181 ? -34.240 -3.226 20.653 1.00 93.25 181 HIS A C 1
ATOM 1451 O O . HIS A 1 181 ? -34.046 -2.936 19.476 1.00 93.25 181 HIS A O 1
ATOM 1457 N N . LYS A 1 182 ? -34.348 -2.278 21.594 1.00 92.00 182 LYS A N 1
ATOM 1458 C CA . LYS A 1 182 ? -34.230 -0.845 21.279 1.00 92.00 182 LYS A CA 1
ATOM 1459 C C . LYS A 1 182 ? -32.828 -0.468 20.804 1.00 92.00 182 LYS A C 1
ATOM 1461 O O . LYS A 1 182 ? -32.695 0.347 19.893 1.00 92.00 182 LYS A O 1
ATOM 1466 N N . CYS A 1 183 ? -31.782 -1.038 21.402 1.00 92.88 183 CYS A N 1
ATOM 1467 C CA . CYS A 1 183 ? -30.408 -0.839 20.943 1.00 92.88 183 CYS A CA 1
ATOM 1468 C C . CYS A 1 183 ? -30.223 -1.345 19.504 1.00 92.88 183 CYS A C 1
ATOM 1470 O O . CYS A 1 183 ? -29.599 -0.658 18.696 1.00 92.88 183 CYS A O 1
ATOM 1472 N N . GLU A 1 184 ? -30.810 -2.492 19.156 1.00 91.56 184 GLU A N 1
ATOM 1473 C CA . GLU A 1 184 ? -30.814 -3.019 17.788 1.00 91.56 184 GLU A CA 1
ATOM 1474 C C . GLU A 1 184 ? -31.628 -2.156 16.817 1.00 91.56 184 GLU A C 1
ATOM 1476 O O . GLU A 1 184 ? -31.192 -1.929 15.688 1.00 91.56 184 GLU A O 1
ATOM 1481 N N . GLU A 1 185 ? -32.797 -1.659 17.226 1.00 93.62 185 GLU A N 1
ATOM 1482 C CA . GLU A 1 185 ? -33.599 -0.726 16.425 1.00 93.62 185 GLU A CA 1
ATOM 1483 C C . GLU A 1 185 ? -32.820 0.554 16.111 1.00 93.62 185 GLU A C 1
ATOM 1485 O O . GLU A 1 185 ? -32.754 0.974 14.954 1.00 93.62 185 GLU A O 1
ATOM 1490 N N . LEU A 1 186 ? -32.161 1.137 17.116 1.00 91.88 186 LEU A N 1
ATOM 1491 C CA . LEU A 1 186 ? -31.297 2.302 16.935 1.00 91.88 186 LEU A CA 1
ATOM 1492 C C . LEU A 1 186 ? -30.110 1.985 16.019 1.00 91.88 186 LEU A C 1
ATOM 1494 O O . LEU A 1 186 ? -29.804 2.773 15.128 1.00 91.88 186 LEU A O 1
ATOM 1498 N N . ALA A 1 187 ? -29.476 0.820 16.177 1.00 90.62 187 ALA A N 1
ATOM 1499 C CA . ALA A 1 187 ? -28.374 0.401 15.313 1.00 90.62 187 ALA A CA 1
ATOM 1500 C C . ALA A 1 187 ? -28.800 0.267 13.840 1.00 90.62 187 ALA A C 1
ATOM 1502 O O . ALA A 1 187 ? -28.018 0.580 12.943 1.00 90.62 187 ALA A O 1
ATOM 1503 N N . LYS A 1 188 ? -30.037 -0.178 13.578 1.00 90.44 188 LYS A N 1
ATOM 1504 C CA . LYS A 1 188 ? -30.596 -0.282 12.219 1.00 90.44 188 LYS A CA 1
ATOM 1505 C C . LYS A 1 188 ? -30.851 1.086 11.591 1.00 90.44 188 LYS A C 1
ATOM 1507 O O . LYS A 1 188 ? -30.603 1.236 10.402 1.00 90.44 188 LYS A O 1
ATOM 1512 N N . GLY A 1 189 ? -31.313 2.068 12.367 1.00 84.88 189 GLY A N 1
ATOM 1513 C CA . GLY A 1 189 ? -31.604 3.419 11.867 1.00 84.88 189 GLY A CA 1
ATOM 1514 C C . GLY A 1 189 ? -30.371 4.249 11.485 1.00 84.88 189 GLY A C 1
ATOM 1515 O O . GLY A 1 189 ? -30.515 5.280 10.837 1.00 84.88 189 GLY A O 1
ATOM 1516 N N . TRP A 1 190 ? -29.175 3.813 11.891 1.00 72.56 190 TRP A N 1
ATOM 1517 C CA . TRP A 1 190 ? -27.899 4.497 11.643 1.00 72.56 190 TRP A CA 1
ATOM 1518 C C . TRP A 1 190 ? -27.044 3.857 10.532 1.00 72.56 190 TRP A C 1
ATOM 1520 O O . TRP A 1 190 ? -25.948 4.351 10.262 1.00 72.56 190 TRP A O 1
ATOM 1530 N N . ARG A 1 191 ? -27.513 2.767 9.909 1.00 57.38 191 ARG A N 1
ATOM 1531 C CA . ARG A 1 191 ? -26.910 2.184 8.697 1.00 57.38 191 ARG A CA 1
ATOM 1532 C C . ARG A 1 191 ? -27.457 2.844 7.440 1.00 57.38 191 ARG A C 1
ATOM 1534 O O . ARG A 1 191 ? -26.648 3.003 6.500 1.00 57.38 191 ARG A O 1
#